Protein AF-A0A3D4EDP2-F1 (afdb_monomer_lite)

Sequence (257 aa):
MSNEELAVLIQNGDREREIELWEQVRRFAMKLANKWLAAFRSRSDVEFDDLMSVAYIAMCEAVATYKPDSGSFIGWYSFYLKDGYTTLYGLRTRRTANDPLNNAISLSTPLDDNGEITLGDAVADPNSTERFERVEDALYRQELHNALCEALKIIPAEYLSVIERRYFNGQTIKSIAADLLTTVNEVKRCESGGLWAIRRSPAINTLRSFSDFDFYKGTGLSSFKRTGTSIQENYLLYEENAEMCDQKKMNFSDNIT

Foldseek 3Di:
DALLVLLVVVLVPVVVCLVVSCVVCVVVQLVVLVVLCVVLVVDPPDDSVNSSVLLSVLLVVLSNPDDSVPDGSNVSSVVSSVVSSCVVLQNPDPVSVPPVNSVDDDQQPAPDPVSPDGVVNVDDDPCPQVVVLVVLVVVLVVLLVVLVVVLLVQDPPQLSVLCCCVPVVVDDLVRVCVVVVHDSVVSVVSPVRSVVSSVPDPSVVVNVVCVLDPLSPLQTPVSCVVPVDHSVRVVVVSVVVVVVVVVVVVVVVVVVD

Structure (mmCIF, N/CA/C/O backbone):
data_AF-A0A3D4EDP2-F1
#
_entry.id   AF-A0A3D4EDP2-F1
#
loop_
_atom_site.group_PDB
_atom_site.id
_atom_site.type_symbol
_atom_site.label_atom_id
_atom_site.label_alt_id
_atom_site.label_comp_id
_atom_site.label_asym_id
_atom_site.label_entity_id
_atom_site.label_seq_id
_atom_site.pdbx_PDB_ins_code
_atom_site.Cartn_x
_atom_site.Cartn_y
_atom_site.Cartn_z
_atom_site.occupancy
_atom_site.B_iso_or_equiv
_atom_site.auth_seq_id
_atom_site.auth_comp_id
_atom_site.auth_asym_id
_atom_site.auth_atom_id
_atom_site.pdbx_PDB_model_num
ATOM 1 N N . MET A 1 1 ? -32.471 -3.670 41.485 1.00 83.12 1 MET A N 1
ATOM 2 C CA . MET A 1 1 ? -32.912 -4.544 40.384 1.00 83.12 1 MET A CA 1
ATOM 3 C C . MET A 1 1 ? -31.675 -5.169 39.775 1.00 83.12 1 MET A C 1
ATOM 5 O O . MET A 1 1 ? -30.653 -4.487 39.752 1.00 83.12 1 MET A O 1
ATOM 9 N N . SER A 1 2 ? -31.721 -6.439 39.382 1.00 94.06 2 SER A N 1
ATOM 10 C CA . SER A 1 2 ? -30.574 -7.080 38.724 1.00 94.06 2 SER A CA 1
ATOM 11 C C . SER A 1 2 ? -30.432 -6.618 37.267 1.00 94.06 2 SER A C 1
ATOM 13 O O . SER A 1 2 ? -31.388 -6.113 36.673 1.00 94.06 2 SER A O 1
ATOM 15 N N . ASN A 1 3 ? -29.245 -6.800 36.679 1.00 94.50 3 ASN A N 1
ATOM 16 C CA . ASN A 1 3 ? -29.017 -6.502 35.261 1.00 94.50 3 ASN A CA 1
ATOM 17 C C . ASN A 1 3 ? -29.932 -7.348 34.365 1.00 94.50 3 ASN A C 1
ATOM 19 O O . ASN A 1 3 ? -30.429 -6.879 33.346 1.00 94.50 3 ASN A O 1
ATOM 23 N N . GLU A 1 4 ? -30.150 -8.601 34.758 1.00 96.06 4 GLU A N 1
ATOM 24 C CA . GLU A 1 4 ? -30.970 -9.576 34.051 1.00 96.06 4 GLU A CA 1
ATOM 25 C C . GLU A 1 4 ? -32.452 -9.176 34.055 1.00 96.06 4 GLU A C 1
ATOM 27 O O . GLU A 1 4 ? -33.097 -9.190 33.008 1.00 96.06 4 GLU A O 1
ATOM 32 N N . GLU A 1 5 ? -32.979 -8.753 35.208 1.00 94.44 5 GLU A N 1
ATOM 33 C CA . GLU A 1 5 ? -34.340 -8.212 35.329 1.00 94.44 5 GLU A CA 1
ATOM 34 C C . GLU A 1 5 ? -34.523 -6.955 34.472 1.00 94.44 5 GLU A C 1
ATOM 36 O O . GLU A 1 5 ? -35.509 -6.843 33.741 1.00 94.44 5 GLU A O 1
ATOM 41 N N . LEU A 1 6 ? -33.557 -6.030 34.523 1.00 95.62 6 LEU A N 1
ATOM 42 C CA . LEU A 1 6 ? -33.583 -4.807 33.721 1.00 95.62 6 LEU A CA 1
ATOM 43 C C . LEU A 1 6 ? -33.591 -5.115 32.224 1.00 95.62 6 LEU A C 1
ATOM 45 O O . LEU A 1 6 ? -34.400 -4.546 31.496 1.00 95.62 6 LEU A O 1
ATOM 49 N N . ALA A 1 7 ? -32.750 -6.044 31.762 1.00 95.12 7 ALA A N 1
ATOM 50 C CA . ALA A 1 7 ? -32.702 -6.431 30.355 1.00 95.12 7 ALA A CA 1
ATOM 51 C C . ALA A 1 7 ? -34.057 -6.967 29.856 1.00 95.12 7 ALA A C 1
ATOM 53 O O . ALA A 1 7 ? -34.509 -6.579 28.780 1.00 95.12 7 ALA A O 1
ATOM 54 N N . VAL A 1 8 ? -34.743 -7.797 30.651 1.00 95.44 8 VAL A N 1
ATOM 55 C CA . VAL A 1 8 ? -36.076 -8.326 30.304 1.00 95.44 8 VAL A CA 1
ATOM 56 C C . VAL A 1 8 ? -37.139 -7.223 30.287 1.00 95.44 8 VAL A C 1
ATOM 58 O O . VAL A 1 8 ? -37.980 -7.191 29.390 1.00 95.44 8 VAL A O 1
ATOM 61 N N . LEU A 1 9 ? -37.117 -6.294 31.246 1.00 95.06 9 LEU A N 1
ATOM 62 C CA . LEU A 1 9 ? -38.057 -5.165 31.267 1.00 95.06 9 LEU A CA 1
ATOM 63 C C . LEU A 1 9 ? -37.864 -4.235 30.063 1.00 95.06 9 LEU A C 1
ATOM 65 O O . LEU A 1 9 ? -38.843 -3.855 29.420 1.00 95.06 9 LEU A O 1
ATOM 69 N N . ILE A 1 10 ? -36.613 -3.929 29.713 1.00 95.56 10 ILE A N 1
ATOM 70 C CA . ILE A 1 10 ? -36.284 -3.096 28.551 1.00 95.56 10 ILE A CA 1
ATOM 71 C C . ILE A 1 10 ? -36.723 -3.790 27.251 1.00 95.56 10 ILE A C 1
ATOM 73 O O . ILE A 1 10 ? -37.334 -3.145 26.397 1.00 95.56 10 ILE A O 1
ATOM 77 N N . GLN A 1 11 ? -36.497 -5.105 27.113 1.00 93.62 11 GLN A N 1
ATOM 78 C CA . GLN A 1 11 ? -37.011 -5.891 25.978 1.00 93.62 11 GLN A CA 1
ATOM 79 C C . GLN A 1 11 ? -38.541 -5.808 25.851 1.00 93.62 11 GLN A C 1
ATOM 81 O O . GLN A 1 11 ? -39.061 -5.722 24.740 1.00 93.62 11 GLN A O 1
ATOM 86 N N . ASN A 1 12 ? -39.257 -5.791 26.979 1.00 93.50 12 ASN A N 1
ATOM 87 C CA . ASN A 1 12 ? -40.718 -5.696 27.028 1.00 93.50 12 ASN A CA 1
ATOM 88 C C . ASN A 1 12 ? -41.263 -4.269 26.816 1.00 93.50 12 ASN A C 1
ATOM 90 O O . ASN A 1 12 ? -42.472 -4.061 26.901 1.00 93.50 12 ASN A O 1
ATOM 94 N N . GLY A 1 13 ? -40.400 -3.295 26.5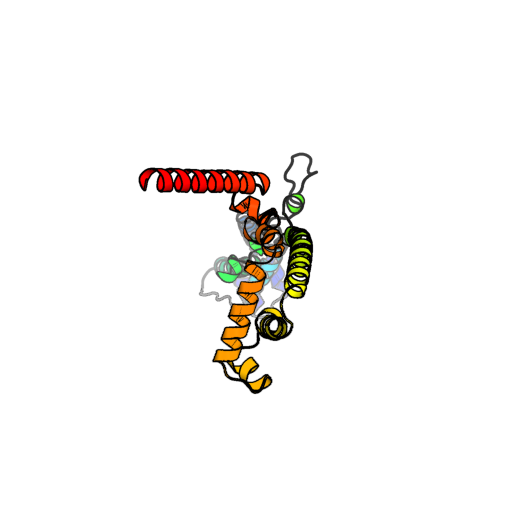06 1.00 90.88 13 GLY A N 1
ATOM 95 C CA . GLY A 1 13 ? -40.791 -1.940 26.109 1.00 90.88 13 GLY A CA 1
ATOM 96 C C . GLY A 1 13 ? -40.518 -0.851 27.145 1.00 90.88 13 GLY A C 1
ATOM 97 O O . GLY A 1 13 ? -40.740 0.320 26.840 1.00 90.88 13 GLY A O 1
ATOM 98 N N . ASP A 1 14 ? -39.989 -1.191 28.323 1.00 93.06 14 ASP A N 1
ATOM 99 C CA . ASP A 1 14 ? -39.702 -0.238 29.405 1.00 93.06 14 ASP A CA 1
ATOM 100 C C . ASP A 1 14 ? -38.348 0.476 29.184 1.00 93.06 14 ASP A C 1
ATOM 102 O O . ASP A 1 14 ? -37.391 0.335 29.949 1.00 93.06 14 ASP A O 1
ATOM 106 N N . ARG A 1 15 ? -38.232 1.199 28.059 1.00 90.19 15 ARG A N 1
ATOM 107 C CA . ARG A 1 15 ? -36.962 1.771 27.561 1.00 90.19 15 ARG A CA 1
ATOM 108 C C . ARG A 1 15 ? -36.339 2.827 28.473 1.00 90.19 15 ARG A C 1
ATOM 110 O O . ARG A 1 15 ? -35.135 3.037 28.412 1.00 90.19 15 ARG A O 1
ATOM 117 N N . GLU A 1 16 ? -37.112 3.471 29.343 1.00 90.62 16 GLU A N 1
ATOM 118 C CA . GLU A 1 16 ? -36.583 4.468 30.291 1.00 90.62 16 GLU A CA 1
ATOM 119 C C . GLU A 1 16 ? -35.551 3.861 31.259 1.00 90.62 16 GLU A C 1
ATOM 121 O O . GLU A 1 16 ? -34.662 4.554 31.755 1.00 90.62 16 GLU A O 1
ATOM 126 N N . ARG A 1 17 ? -35.615 2.540 31.469 1.00 93.56 17 ARG A N 1
ATOM 127 C CA . ARG A 1 17 ? -34.677 1.783 32.308 1.00 93.56 17 ARG A CA 1
ATOM 128 C C . ARG A 1 17 ? -33.332 1.494 31.642 1.00 93.56 17 ARG A C 1
ATOM 130 O O . ARG A 1 17 ? -32.427 0.986 32.299 1.00 93.56 17 ARG A O 1
ATOM 137 N N . GLU A 1 18 ? -33.162 1.828 30.365 1.00 94.69 18 GLU A N 1
ATOM 138 C CA . GLU A 1 18 ? -31.907 1.626 29.633 1.00 94.69 18 GLU A CA 1
ATOM 139 C C . GLU A 1 18 ? -30.740 2.391 30.274 1.00 94.69 18 GLU A C 1
ATOM 141 O O . GLU A 1 18 ? -29.643 1.851 30.415 1.00 94.69 18 GLU A O 1
ATOM 146 N N . ILE A 1 19 ? -31.000 3.606 30.768 1.00 95.62 19 ILE A N 1
ATOM 147 C CA . ILE A 1 19 ? -30.008 4.414 31.492 1.00 95.62 19 ILE A CA 1
ATOM 148 C C . ILE A 1 19 ? -29.658 3.770 32.842 1.00 95.62 19 ILE A C 1
ATOM 150 O O . ILE A 1 19 ? -28.495 3.779 33.245 1.00 95.62 19 ILE A O 1
ATOM 154 N N . GLU A 1 20 ? -30.638 3.175 33.532 1.00 96.94 20 GLU A N 1
ATOM 155 C CA . GLU A 1 20 ? -30.405 2.461 34.794 1.00 96.94 20 GLU A CA 1
ATOM 156 C C . GLU A 1 20 ? -29.486 1.254 34.570 1.00 96.94 20 GLU A C 1
ATOM 158 O O . GLU A 1 20 ? -28.504 1.081 35.296 1.00 96.94 20 GLU A O 1
ATOM 163 N N . LEU A 1 21 ? -29.757 0.454 33.533 1.00 97.50 21 LEU A N 1
ATOM 164 C CA . LEU A 1 21 ? -28.898 -0.668 33.161 1.00 97.50 21 LEU A CA 1
ATOM 165 C C . LEU A 1 21 ? -27.501 -0.191 32.761 1.00 97.50 21 LEU A C 1
ATOM 167 O O . LEU A 1 21 ? -26.509 -0.772 33.209 1.00 97.50 21 LEU A O 1
ATOM 171 N N . TRP A 1 22 ? -27.413 0.881 31.968 1.00 98.00 22 TRP A N 1
ATOM 172 C CA . TRP A 1 22 ? -26.136 1.457 31.565 1.00 98.00 22 TRP A CA 1
ATOM 173 C C . TRP A 1 22 ? -25.286 1.824 32.773 1.00 98.00 22 TRP A C 1
ATOM 175 O O . TRP A 1 22 ? -24.151 1.367 32.864 1.00 98.00 22 TRP A O 1
ATOM 185 N N . GLU A 1 23 ? -25.823 2.566 33.741 1.00 97.12 23 GLU A N 1
ATOM 186 C CA . GLU A 1 23 ? -25.073 2.949 34.940 1.00 97.12 23 GLU A CA 1
ATOM 187 C C . GLU A 1 23 ? -24.586 1.731 35.751 1.00 97.12 23 GLU A C 1
ATOM 189 O O . GLU A 1 23 ? -23.479 1.763 36.301 1.00 97.12 23 GLU A O 1
ATOM 194 N N . GLN A 1 24 ? -25.328 0.614 35.755 1.00 97.44 24 GLN A N 1
ATOM 195 C CA . GLN A 1 24 ? -24.883 -0.629 36.400 1.00 97.44 24 GLN A CA 1
ATOM 196 C C . GLN A 1 24 ? -23.723 -1.313 35.657 1.00 97.44 24 GLN A C 1
ATOM 198 O O . GLN A 1 24 ? -22.776 -1.792 36.292 1.00 97.44 24 GLN A O 1
ATOM 203 N N . VAL A 1 25 ? -23.748 -1.349 34.320 1.00 97.38 25 VAL A N 1
ATOM 204 C CA . VAL A 1 25 ? -22.725 -2.049 33.514 1.00 97.38 25 VAL A CA 1
ATOM 205 C C . VAL A 1 25 ? -21.567 -1.152 33.061 1.00 97.38 25 VAL A C 1
ATOM 207 O O . VAL A 1 25 ? -20.519 -1.653 32.642 1.00 97.38 25 VAL A O 1
ATOM 210 N N . ARG A 1 26 ? -21.695 0.172 33.190 1.00 97.50 26 ARG A N 1
ATOM 211 C CA . ARG A 1 26 ? -20.737 1.175 32.697 1.00 97.50 26 ARG A CA 1
ATOM 212 C C . ARG A 1 26 ? -19.326 0.952 33.220 1.00 97.50 26 ARG A C 1
ATOM 214 O O . ARG A 1 26 ? -18.371 0.996 32.452 1.00 97.50 26 ARG A O 1
ATOM 221 N N . ARG A 1 27 ? -19.163 0.647 34.512 1.00 97.50 27 ARG 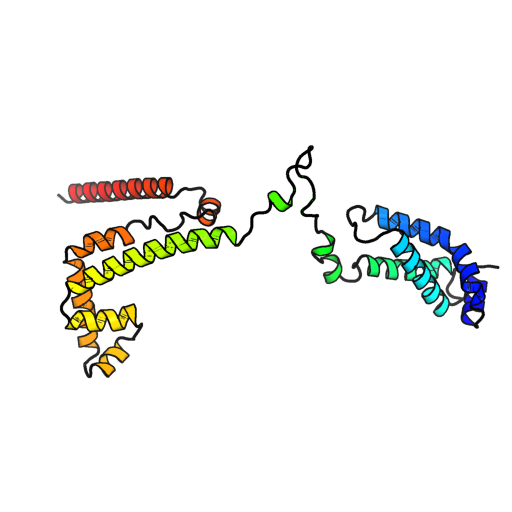A N 1
ATOM 222 C CA . ARG A 1 27 ? -17.833 0.383 35.102 1.00 97.50 27 ARG A CA 1
ATOM 223 C C . ARG A 1 27 ? -17.153 -0.846 34.498 1.00 97.50 27 ARG A C 1
ATOM 225 O O . ARG A 1 27 ? -15.931 -0.863 34.347 1.00 97.50 27 ARG A O 1
ATOM 232 N N . PHE A 1 28 ? -17.929 -1.869 34.144 1.00 97.75 28 PHE A N 1
ATOM 233 C CA . PHE A 1 28 ? -17.410 -3.051 33.463 1.00 97.75 28 PHE A CA 1
ATOM 234 C C . PHE A 1 28 ? -16.952 -2.710 32.039 1.00 97.75 28 PHE A C 1
ATOM 236 O O . PHE A 1 28 ? -15.835 -3.073 31.663 1.00 97.75 28 PHE A O 1
ATOM 243 N N . ALA A 1 29 ? -17.753 -1.938 31.299 1.00 97.62 29 ALA A N 1
ATOM 244 C CA . ALA A 1 29 ? -17.377 -1.424 29.983 1.00 97.62 29 ALA A CA 1
ATOM 245 C C . ALA A 1 29 ? -16.094 -0.579 30.043 1.00 97.62 29 ALA A C 1
ATOM 247 O O . ALA A 1 29 ? -15.142 -0.874 29.329 1.00 97.62 29 ALA A O 1
ATOM 248 N N . MET A 1 30 ? -16.002 0.375 30.979 1.00 98.00 30 MET A N 1
ATOM 249 C CA . MET A 1 30 ? -14.804 1.203 31.186 1.00 98.00 30 MET A CA 1
ATOM 250 C C . MET A 1 30 ? -13.550 0.366 31.452 1.00 98.00 30 MET A C 1
ATOM 252 O O . MET A 1 30 ? -12.473 0.659 30.932 1.00 98.00 30 MET A O 1
ATOM 256 N N . LYS A 1 31 ? -13.663 -0.692 32.264 1.00 97.88 31 LYS A N 1
ATOM 257 C CA . LYS A 1 31 ? -12.540 -1.597 32.543 1.00 97.88 31 LYS A CA 1
ATOM 258 C C . LYS A 1 31 ? -12.058 -2.301 31.273 1.00 97.88 31 LYS A C 1
ATOM 260 O O . LYS A 1 31 ? -10.851 -2.449 31.083 1.00 97.88 31 LYS A O 1
ATOM 265 N N . LEU A 1 32 ? -12.978 -2.740 30.415 1.00 97.06 32 LEU A N 1
ATOM 266 C CA . LEU A 1 32 ? -12.629 -3.364 29.142 1.00 97.06 32 LEU A CA 1
ATOM 267 C C . LEU A 1 32 ? -12.074 -2.342 28.147 1.00 97.06 32 LEU A C 1
ATOM 269 O O . LEU A 1 32 ? -11.014 -2.605 27.590 1.00 97.06 32 LEU A O 1
ATOM 273 N N . ALA A 1 33 ? -12.692 -1.171 27.999 1.00 96.94 33 ALA A N 1
ATOM 274 C CA . ALA A 1 33 ? -12.195 -0.085 27.153 1.00 96.94 33 ALA A CA 1
ATOM 275 C C . ALA A 1 33 ? -10.735 0.270 27.483 1.00 96.94 33 ALA A C 1
ATOM 277 O O . ALA A 1 33 ? -9.874 0.250 26.606 1.00 96.94 33 ALA A O 1
ATOM 278 N N . ASN A 1 34 ? -10.411 0.457 28.767 1.00 96.56 34 ASN A N 1
ATOM 279 C CA . ASN A 1 34 ? -9.036 0.711 29.210 1.00 96.56 34 ASN A CA 1
ATOM 280 C C . ASN A 1 34 ? -8.070 -0.427 28.854 1.00 96.56 34 ASN A C 1
ATOM 282 O O . ASN A 1 34 ? -6.928 -0.179 28.466 1.00 96.56 34 ASN A O 1
ATOM 286 N N . LYS A 1 35 ? -8.510 -1.688 28.966 1.00 96.31 35 LYS A N 1
ATOM 287 C CA . LYS A 1 35 ? -7.694 -2.843 28.570 1.00 96.31 35 LYS A CA 1
ATOM 288 C C . LYS A 1 35 ? -7.409 -2.839 27.065 1.00 96.31 35 LYS A C 1
ATOM 290 O O . LYS A 1 35 ? -6.302 -3.194 26.672 1.00 96.31 35 LYS A O 1
ATOM 295 N N . TRP A 1 36 ? -8.382 -2.446 26.246 1.00 95.88 36 TRP A N 1
ATOM 296 C CA . TRP A 1 36 ? -8.221 -2.341 24.797 1.00 95.88 36 TRP A CA 1
ATOM 297 C C . TRP A 1 36 ? -7.292 -1.186 24.407 1.00 95.88 36 TRP A C 1
ATOM 299 O O . TRP A 1 36 ? -6.317 -1.436 23.704 1.00 95.88 36 TRP A O 1
ATOM 309 N N . LEU A 1 37 ? -7.476 0.017 24.961 1.00 94.31 37 LEU A N 1
ATOM 310 C CA . LEU A 1 37 ? -6.536 1.132 24.757 1.00 94.31 37 LEU A CA 1
ATOM 311 C C . LEU A 1 37 ? -5.103 0.752 25.143 1.00 94.31 37 LEU A C 1
ATOM 313 O O . LEU A 1 37 ? -4.152 1.026 24.416 1.00 94.31 37 LEU A O 1
ATOM 317 N N . ALA A 1 38 ? -4.936 0.058 26.271 1.00 93.31 38 ALA A N 1
ATOM 318 C CA . ALA A 1 38 ? -3.625 -0.398 26.713 1.00 93.31 38 ALA A CA 1
ATOM 319 C C . ALA A 1 38 ? -3.000 -1.455 25.786 1.00 93.31 38 ALA A C 1
ATOM 321 O O . ALA A 1 38 ? -1.773 -1.533 25.728 1.00 93.31 38 ALA A O 1
ATOM 322 N N . ALA A 1 39 ? -3.809 -2.261 25.092 1.00 92.19 39 ALA A N 1
ATOM 323 C CA . ALA A 1 39 ? -3.335 -3.248 24.122 1.00 92.19 39 ALA A CA 1
ATOM 324 C C . ALA A 1 39 ? -2.947 -2.611 22.777 1.00 92.19 39 ALA A C 1
ATOM 326 O O . ALA A 1 39 ? -2.073 -3.134 22.091 1.00 92.19 39 ALA A O 1
ATOM 327 N N . PHE A 1 40 ? -3.551 -1.471 22.431 1.00 89.06 40 PHE A N 1
ATOM 328 C CA . PHE A 1 40 ? -3.375 -0.773 21.156 1.00 89.06 40 PHE A CA 1
ATOM 329 C C . PHE A 1 40 ? -2.813 0.646 21.335 1.00 89.06 40 PHE A C 1
ATOM 331 O O . PHE A 1 40 ? -3.233 1.570 20.654 1.00 89.06 40 PHE A O 1
ATOM 338 N N . ARG A 1 41 ? -1.833 0.833 22.232 1.00 83.62 41 ARG A N 1
ATOM 339 C CA . ARG A 1 41 ? -1.277 2.166 22.570 1.00 83.62 41 ARG A CA 1
ATOM 340 C C . ARG A 1 41 ? -0.677 2.936 21.394 1.00 83.62 41 ARG A C 1
ATOM 342 O O . ARG A 1 41 ? -0.569 4.151 21.468 1.00 83.62 41 ARG A O 1
ATOM 349 N N . SER A 1 42 ? -0.228 2.234 20.357 1.00 78.25 42 SER A N 1
ATOM 350 C CA . SER A 1 42 ? 0.332 2.844 19.148 1.00 78.25 42 SER A CA 1
ATOM 351 C C . SER A 1 42 ? -0.737 3.339 18.171 1.00 78.25 42 SER A C 1
ATOM 353 O O . SER A 1 42 ? -0.396 3.986 17.189 1.00 78.25 42 SER A O 1
ATOM 355 N N . ARG A 1 43 ? -2.014 3.013 18.408 1.00 79.19 43 ARG A N 1
ATOM 356 C CA . ARG A 1 43 ? -3.152 3.455 17.598 1.00 79.19 43 ARG A CA 1
ATOM 357 C C . ARG A 1 43 ? -3.690 4.748 18.207 1.00 79.19 43 ARG A C 1
ATOM 359 O O . ARG A 1 43 ? -4.067 4.762 19.375 1.00 79.19 43 ARG A O 1
ATOM 366 N N . SER A 1 44 ? -3.699 5.824 17.426 1.00 74.81 44 SER A N 1
ATOM 367 C CA . SER A 1 44 ? -4.195 7.146 17.842 1.00 74.81 44 SER A CA 1
ATOM 368 C C . SER A 1 44 ? -5.544 7.512 17.218 1.00 74.81 44 SER A C 1
ATOM 370 O O . SER A 1 44 ? -5.980 8.647 17.343 1.00 74.81 44 SER A O 1
ATOM 372 N N . ASP A 1 45 ? -6.179 6.586 16.503 1.00 84.50 45 ASP A N 1
ATOM 373 C CA . ASP A 1 45 ? -7.436 6.787 15.775 1.00 84.50 45 ASP A CA 1
ATOM 374 C C . ASP A 1 45 ? -8.683 6.351 16.556 1.00 84.50 45 ASP A C 1
ATOM 376 O O . ASP A 1 45 ? -9.794 6.519 16.063 1.00 84.50 45 ASP A O 1
ATOM 380 N N . VAL A 1 46 ? -8.505 5.775 17.748 1.00 90.69 46 VAL A N 1
ATOM 381 C CA . VAL A 1 46 ? -9.595 5.346 18.630 1.00 90.69 46 VAL A CA 1
ATOM 382 C C . VAL A 1 46 ? -9.375 5.923 20.018 1.00 90.69 46 VAL A C 1
ATOM 384 O O . VAL A 1 46 ? -8.376 5.618 20.676 1.00 90.69 46 VAL A O 1
ATOM 387 N N . GLU A 1 47 ? -10.339 6.706 20.488 1.00 93.06 47 GLU A N 1
ATOM 388 C CA . GLU A 1 47 ? -10.322 7.309 21.812 1.00 93.06 47 GLU A CA 1
ATOM 389 C C . GLU A 1 47 ? -11.138 6.496 22.826 1.00 93.06 47 GLU A C 1
ATOM 391 O O . GLU A 1 47 ? -11.910 5.585 22.508 1.00 93.06 47 GLU A O 1
ATOM 396 N N . PHE A 1 48 ? -10.965 6.826 24.108 1.00 95.62 48 PHE A N 1
ATOM 397 C CA . PHE A 1 48 ? -11.747 6.206 25.175 1.00 95.62 48 PHE A CA 1
ATOM 398 C C . PHE A 1 48 ? -13.251 6.438 24.994 1.00 95.62 48 PHE A C 1
ATOM 400 O O . PHE A 1 48 ? -14.042 5.516 25.205 1.00 95.62 48 PHE A O 1
ATOM 407 N N . ASP A 1 49 ? -13.641 7.640 24.575 1.00 96.81 49 ASP A N 1
ATOM 408 C CA . ASP A 1 49 ? -15.046 8.007 24.401 1.00 96.81 49 ASP A CA 1
ATOM 409 C C . ASP A 1 49 ? -15.697 7.263 23.224 1.00 96.81 49 ASP A C 1
ATOM 411 O O . ASP A 1 49 ? -16.870 6.885 23.318 1.00 96.81 49 ASP A O 1
ATOM 415 N N . ASP A 1 50 ? -14.931 6.920 22.182 1.00 96.69 50 ASP A N 1
ATOM 416 C CA . ASP A 1 50 ? -15.398 6.053 21.091 1.00 96.69 50 ASP A CA 1
ATOM 417 C C . ASP A 1 50 ? -15.728 4.652 21.613 1.00 96.69 50 ASP A C 1
ATOM 419 O O . ASP A 1 50 ? -16.800 4.101 21.351 1.00 96.69 50 ASP A O 1
ATOM 423 N N . LEU A 1 51 ? -14.835 4.081 22.428 1.00 97.31 51 LEU A N 1
ATOM 424 C CA . LEU A 1 51 ? -15.049 2.774 23.053 1.00 97.31 51 LEU A CA 1
ATOM 425 C C . LEU A 1 51 ? -16.232 2.785 24.020 1.00 97.31 51 LEU A C 1
ATOM 427 O O . LEU A 1 51 ? -16.953 1.791 24.126 1.00 97.31 51 LEU A O 1
ATOM 431 N N . MET A 1 52 ? -16.454 3.883 24.737 1.00 98.06 52 MET A N 1
ATOM 432 C CA . MET A 1 52 ? -17.612 4.007 25.620 1.00 98.06 52 MET A CA 1
ATOM 433 C C . MET A 1 52 ? -18.918 4.160 24.835 1.00 98.06 52 MET A C 1
ATOM 435 O O . MET A 1 52 ? -19.924 3.563 25.220 1.00 98.06 52 MET A O 1
ATOM 439 N N . SER A 1 53 ? -18.895 4.873 23.710 1.00 97.38 53 SER A N 1
ATOM 440 C CA . SER A 1 53 ? -20.046 5.009 22.810 1.00 97.38 53 SER A CA 1
ATOM 441 C C . SER A 1 53 ? -20.417 3.667 22.172 1.00 97.38 53 SER A C 1
ATOM 443 O O . SER A 1 53 ? -21.575 3.249 22.216 1.00 97.38 53 SER A O 1
ATOM 445 N N . VAL A 1 54 ? -19.425 2.928 21.662 1.00 98.06 54 VAL A N 1
ATOM 446 C CA . VAL A 1 54 ? -19.623 1.568 21.133 1.00 98.06 54 VAL A CA 1
ATOM 447 C C . VAL A 1 54 ? -20.105 0.616 22.223 1.00 98.06 54 VAL A C 1
ATOM 449 O O . VAL A 1 54 ? -20.957 -0.229 21.963 1.00 98.06 54 VAL A O 1
ATOM 452 N N . ALA A 1 55 ? -19.609 0.759 23.453 1.00 98.19 55 ALA A N 1
ATOM 453 C CA . ALA A 1 55 ? -20.077 -0.047 24.572 1.00 98.19 55 ALA A CA 1
ATOM 454 C C . ALA A 1 55 ? -21.563 0.157 24.869 1.00 98.19 55 ALA A C 1
ATOM 456 O O . ALA A 1 55 ? -22.276 -0.819 25.096 1.00 98.19 55 ALA A O 1
ATOM 457 N N . TYR A 1 56 ? -22.040 1.400 24.823 1.00 98.06 56 TYR A N 1
ATOM 458 C CA . TYR A 1 56 ? -23.460 1.689 24.986 1.00 98.06 56 TYR A CA 1
ATOM 459 C C . TYR A 1 56 ? -24.297 0.990 23.904 1.00 98.06 56 TYR A C 1
ATOM 461 O O . TYR A 1 56 ? -25.222 0.251 24.228 1.00 98.06 56 TYR A O 1
ATOM 469 N N . ILE A 1 57 ? -23.915 1.121 22.629 1.00 97.81 57 ILE A N 1
ATOM 470 C CA . ILE A 1 57 ? -24.612 0.460 21.510 1.00 97.81 57 ILE A CA 1
ATOM 471 C C . ILE A 1 57 ? -24.608 -1.067 21.683 1.00 97.81 57 ILE A C 1
ATOM 473 O O . ILE A 1 57 ? -25.647 -1.716 21.558 1.00 97.81 57 ILE A O 1
ATOM 477 N N . ALA A 1 58 ? -23.462 -1.641 22.054 1.00 98.00 58 ALA A N 1
ATOM 478 C CA . ALA A 1 58 ? -23.328 -3.068 22.330 1.00 98.00 58 ALA A CA 1
ATOM 479 C C . ALA A 1 58 ? -24.220 -3.529 23.495 1.00 98.00 58 ALA A C 1
ATOM 481 O O . ALA A 1 58 ? -24.694 -4.665 23.491 1.00 98.00 58 ALA A O 1
ATOM 482 N N . MET A 1 59 ? -24.473 -2.673 24.492 1.00 97.94 59 MET A N 1
ATOM 483 C CA . MET A 1 59 ? -25.423 -2.967 25.564 1.00 97.94 59 MET A CA 1
ATOM 484 C C . MET A 1 59 ? -26.845 -3.038 25.002 1.00 97.94 59 MET A C 1
ATOM 486 O O . MET A 1 59 ? -27.546 -4.001 25.301 1.00 97.94 59 MET A O 1
ATOM 490 N N . CYS A 1 60 ? -27.263 -2.081 24.168 1.00 96.75 60 CYS A N 1
ATOM 491 C CA . CYS A 1 60 ? -28.587 -2.090 23.534 1.00 96.75 60 CYS A CA 1
ATOM 492 C C . CYS A 1 60 ? -28.811 -3.372 22.710 1.00 96.75 60 CYS A C 1
ATOM 494 O O . CYS A 1 60 ? -29.852 -4.021 22.823 1.00 96.75 60 CYS A O 1
ATOM 496 N N . GLU A 1 61 ? -27.816 -3.778 21.915 1.00 97.25 61 GLU A N 1
ATOM 497 C CA . GLU A 1 61 ? -27.862 -5.011 21.114 1.00 97.25 61 GLU A CA 1
ATOM 498 C C . GLU A 1 61 ? -27.874 -6.278 21.985 1.00 97.25 61 GLU A C 1
ATOM 500 O O . GLU A 1 61 ? -28.626 -7.227 21.726 1.00 97.25 61 GLU A O 1
ATOM 505 N N . ALA A 1 62 ? -27.082 -6.284 23.061 1.00 97.12 62 ALA A N 1
ATOM 506 C CA . ALA A 1 62 ? -27.081 -7.364 24.036 1.00 97.12 62 ALA A CA 1
ATOM 507 C C . ALA A 1 62 ? -28.452 -7.500 24.706 1.00 97.12 62 ALA A C 1
ATOM 509 O O . ALA A 1 62 ? -28.962 -8.615 24.803 1.00 97.12 62 ALA A O 1
ATOM 510 N N . VAL A 1 63 ? -29.074 -6.385 25.111 1.00 97.06 63 VAL A N 1
ATOM 511 C CA . VAL A 1 63 ? -30.436 -6.368 25.658 1.00 97.06 63 VAL A CA 1
ATOM 512 C C . VAL A 1 63 ? -31.417 -6.931 24.648 1.00 97.06 63 VAL A C 1
ATOM 514 O O . VAL A 1 63 ? -32.159 -7.829 25.009 1.00 97.06 63 VAL A O 1
ATOM 517 N N . ALA A 1 64 ? -31.399 -6.502 23.385 1.00 95.50 64 ALA A N 1
ATOM 518 C CA . ALA A 1 64 ? -32.362 -6.954 22.374 1.00 95.50 64 ALA A CA 1
ATOM 519 C C . ALA A 1 64 ? -32.367 -8.480 22.137 1.00 95.50 64 ALA A C 1
ATOM 521 O O . ALA A 1 64 ? -33.356 -9.031 21.659 1.00 95.50 64 ALA A O 1
ATOM 522 N N . THR A 1 65 ? -31.279 -9.171 22.481 1.00 96.00 65 THR A N 1
ATOM 523 C CA . THR A 1 65 ? -31.092 -10.610 22.223 1.00 96.00 65 THR A CA 1
ATOM 524 C C . THR A 1 65 ? -30.907 -11.451 23.483 1.00 96.00 65 THR A C 1
ATOM 526 O O . THR A 1 65 ? -30.733 -12.670 23.383 1.00 96.00 65 THR A O 1
ATOM 529 N N . TYR A 1 66 ? -30.910 -10.820 24.659 1.00 96.25 66 TYR A N 1
ATOM 530 C CA . TYR A 1 66 ? -30.674 -11.493 25.926 1.00 96.25 66 TYR A CA 1
ATOM 531 C C . TYR A 1 66 ? -31.745 -12.552 26.208 1.00 96.25 66 TYR A C 1
ATOM 533 O O . TYR A 1 66 ? -32.929 -12.367 25.922 1.00 96.25 66 TYR A O 1
ATOM 541 N N . LYS A 1 67 ? -31.311 -13.674 26.784 1.00 93.50 67 LYS A N 1
ATOM 542 C CA . LYS A 1 67 ? -32.168 -14.788 27.191 1.00 93.50 67 LYS A CA 1
ATOM 543 C C . LYS A 1 67 ? -31.889 -15.109 28.661 1.00 93.50 67 LYS A C 1
ATOM 545 O O . LYS A 1 67 ? -30.757 -15.498 28.957 1.00 93.50 67 LYS A O 1
ATOM 550 N N . PRO A 1 68 ? -32.887 -15.018 29.559 1.00 89.00 68 PRO A N 1
ATOM 551 C CA . PRO A 1 68 ? -32.697 -15.264 30.994 1.00 89.00 68 PRO A CA 1
ATOM 552 C C . PRO A 1 68 ? -32.094 -16.638 31.312 1.00 89.00 68 PRO A C 1
ATOM 554 O O . PRO A 1 68 ? -31.239 -16.762 32.183 1.00 89.00 68 PRO A O 1
ATOM 557 N N . ASP A 1 69 ? -32.462 -17.661 30.538 1.00 90.31 69 ASP A N 1
ATOM 558 C CA . ASP A 1 69 ? -31.983 -19.036 30.739 1.00 90.31 69 ASP A CA 1
ATOM 559 C C . ASP A 1 69 ? -30.527 -19.253 30.278 1.00 90.31 69 ASP A C 1
ATOM 561 O O . ASP A 1 69 ? -29.958 -20.325 30.477 1.00 90.31 69 ASP A O 1
ATOM 565 N N . SER A 1 70 ? -29.910 -18.262 29.622 1.00 82.19 70 SER A N 1
ATOM 566 C CA . SER A 1 70 ? -28.579 -18.374 28.997 1.00 82.19 70 SER A CA 1
ATOM 567 C C . SER A 1 70 ? -27.426 -17.874 29.880 1.00 82.19 70 SER A C 1
ATOM 569 O O . SER A 1 70 ? -26.285 -17.817 29.419 1.00 82.19 70 SER A O 1
ATOM 571 N N . GLY A 1 71 ? -27.692 -17.544 31.148 1.00 90.38 71 GLY A N 1
ATOM 572 C CA . GLY A 1 71 ? -26.688 -17.100 32.121 1.00 90.38 71 GLY A CA 1
ATOM 573 C C . GLY A 1 71 ? -26.701 -15.591 32.372 1.00 90.38 71 GLY A C 1
ATOM 574 O O . GLY A 1 71 ? -27.688 -14.914 32.097 1.00 90.38 71 GLY A O 1
ATOM 575 N N . SER A 1 72 ? -25.611 -15.053 32.932 1.00 95.81 72 SER A N 1
ATOM 576 C CA . SER A 1 72 ? -25.564 -13.647 33.359 1.00 95.81 72 SER A CA 1
ATOM 577 C C . SER A 1 72 ? -25.565 -12.664 32.187 1.00 95.81 72 SER A C 1
ATOM 579 O O . SER A 1 72 ? -24.926 -12.891 31.152 1.00 95.81 72 SER A O 1
ATOM 581 N N . PHE A 1 73 ? -26.217 -11.516 32.380 1.00 96.31 73 PHE A N 1
ATOM 582 C CA . PHE A 1 73 ? -26.268 -10.454 31.377 1.00 96.31 73 PHE A CA 1
ATOM 583 C C . PHE A 1 73 ? -24.872 -9.895 31.076 1.00 96.31 73 PHE A C 1
ATOM 585 O O . PHE A 1 73 ? -24.537 -9.665 29.920 1.00 96.31 73 PHE A O 1
ATOM 592 N N . ILE A 1 74 ? -24.011 -9.750 32.093 1.00 96.38 74 ILE A N 1
ATOM 593 C CA . ILE A 1 74 ? -22.618 -9.301 31.903 1.00 96.38 74 ILE A CA 1
ATOM 594 C C . ILE A 1 74 ? -21.854 -10.253 30.975 1.00 96.38 74 ILE A C 1
ATOM 596 O O . ILE A 1 74 ? -21.101 -9.799 30.111 1.00 96.38 74 ILE A O 1
ATOM 600 N N . GLY A 1 75 ? -22.046 -11.567 31.139 1.00 95.44 75 GLY A N 1
ATOM 601 C CA . GLY A 1 75 ? -21.452 -12.565 30.254 1.00 95.44 75 GLY A CA 1
ATOM 602 C C . GLY A 1 75 ? -21.921 -12.369 28.815 1.00 95.44 75 GLY A C 1
ATOM 603 O O . GLY A 1 75 ? -21.090 -12.276 27.914 1.00 95.44 75 GLY A O 1
ATOM 604 N N . TRP A 1 76 ? -23.230 -12.205 28.618 1.00 96.12 76 TRP A N 1
ATOM 605 C CA . TRP A 1 76 ? -23.834 -11.943 27.309 1.00 96.12 76 TRP A CA 1
ATOM 606 C C . TRP A 1 76 ? -23.290 -10.663 26.659 1.00 96.12 76 TRP A C 1
ATOM 608 O O . TRP A 1 76 ? -22.756 -10.685 25.552 1.00 96.12 76 TRP A O 1
ATOM 618 N N . TYR A 1 77 ? -23.330 -9.559 27.399 1.00 97.69 77 TYR A N 1
ATOM 619 C CA . TYR A 1 77 ? -22.843 -8.249 26.987 1.00 97.69 77 TYR A CA 1
ATOM 620 C C . TYR A 1 77 ? -21.354 -8.257 26.620 1.00 97.69 77 TYR A C 1
ATOM 622 O O . TYR A 1 77 ? -20.944 -7.588 25.674 1.00 97.69 77 TYR A O 1
ATOM 630 N N . SER A 1 78 ? -20.533 -9.065 27.298 1.00 96.88 78 SER A N 1
ATOM 631 C CA . SER A 1 78 ? -19.104 -9.168 26.983 1.00 96.88 78 SER A CA 1
ATOM 632 C C . SER A 1 78 ? -18.824 -9.651 25.551 1.00 96.88 78 SER A C 1
ATOM 634 O O . SER A 1 78 ? -17.820 -9.241 24.962 1.00 96.88 78 SER A O 1
ATOM 636 N N . PHE A 1 79 ? -19.713 -10.466 24.966 1.00 95.81 79 PHE A N 1
ATOM 637 C CA . PHE A 1 79 ? -19.595 -10.903 23.573 1.00 95.81 79 PHE A CA 1
ATOM 638 C C . PHE A 1 79 ? -19.852 -9.749 22.602 1.00 95.81 79 PHE A C 1
ATOM 640 O O . PHE A 1 79 ? -19.052 -9.546 21.689 1.00 95.81 79 PHE A O 1
ATOM 647 N N . TYR A 1 80 ? -20.898 -8.956 22.848 1.00 97.19 80 TYR A N 1
ATOM 648 C CA . TYR A 1 80 ? -21.222 -7.768 22.051 1.00 97.19 80 TYR A CA 1
ATOM 649 C C . TYR A 1 80 ? -20.141 -6.694 22.172 1.00 97.19 80 TYR A C 1
ATOM 651 O O . TYR A 1 80 ? -19.708 -6.144 21.165 1.00 97.19 80 TYR A O 1
ATOM 659 N N . LEU A 1 81 ? -19.608 -6.467 23.377 1.00 97.12 81 LEU A N 1
ATOM 660 C CA . LEU A 1 81 ? -18.467 -5.569 23.575 1.00 97.12 81 LEU A CA 1
ATOM 661 C C . LEU A 1 81 ? -17.255 -5.992 22.759 1.00 97.12 81 LEU A C 1
ATOM 663 O O . LEU A 1 81 ? -16.615 -5.167 22.111 1.00 97.12 81 LEU A O 1
ATOM 667 N N . LYS A 1 82 ? -16.924 -7.285 22.791 1.00 96.31 82 LYS A N 1
ATOM 668 C CA . LYS A 1 82 ? -15.791 -7.802 22.032 1.00 96.31 82 LYS A CA 1
ATOM 669 C C . LYS A 1 82 ? -16.008 -7.616 20.532 1.00 96.31 82 LYS A C 1
ATOM 671 O O . LYS A 1 82 ? -15.069 -7.201 19.857 1.00 96.31 82 LYS A O 1
ATOM 676 N N . ASP A 1 83 ? -17.197 -7.915 20.016 1.00 96.31 83 ASP A N 1
ATOM 677 C CA . ASP A 1 83 ? -17.520 -7.752 18.593 1.00 96.31 83 ASP A CA 1
ATOM 678 C C . ASP A 1 83 ? -17.482 -6.273 18.167 1.00 96.31 83 ASP A C 1
ATOM 680 O O . ASP A 1 83 ? -16.817 -5.929 17.185 1.00 96.31 83 ASP A O 1
ATOM 684 N N . GLY A 1 84 ? -18.079 -5.385 18.966 1.00 96.69 84 GLY A N 1
ATOM 685 C CA . GLY A 1 84 ? -18.063 -3.939 18.755 1.00 96.69 84 GLY A CA 1
ATOM 686 C C . GLY A 1 84 ? -16.646 -3.364 18.745 1.00 96.69 84 GLY A C 1
ATOM 687 O O . GLY A 1 84 ? -16.260 -2.692 17.792 1.00 96.69 84 GLY A O 1
ATOM 688 N N . TYR A 1 85 ? -15.817 -3.692 19.739 1.00 96.31 85 TYR A N 1
ATOM 689 C CA . TYR A 1 85 ? -14.430 -3.211 19.800 1.00 96.31 85 TYR A CA 1
ATOM 690 C C . TYR A 1 85 ? -13.557 -3.794 18.690 1.00 96.31 85 TYR A C 1
ATOM 692 O O . TYR A 1 85 ? -12.763 -3.079 18.086 1.00 96.31 85 TYR A O 1
ATOM 700 N N . THR A 1 86 ? -13.741 -5.072 18.355 1.00 94.56 86 THR A N 1
ATOM 701 C CA . THR A 1 86 ? -13.061 -5.693 17.207 1.00 94.56 86 THR A CA 1
ATOM 702 C C . THR A 1 86 ? -13.425 -4.976 15.906 1.00 94.56 86 THR A C 1
ATOM 704 O O . THR A 1 86 ? -12.577 -4.820 15.031 1.00 94.56 86 THR A O 1
ATOM 707 N N . THR A 1 87 ? -14.671 -4.522 15.774 1.00 93.81 87 THR A N 1
ATOM 708 C CA . THR A 1 87 ? -15.132 -3.739 14.621 1.00 93.81 87 THR A CA 1
ATOM 709 C C . THR A 1 87 ? -14.513 -2.350 14.605 1.00 93.81 87 THR A C 1
ATOM 711 O O . THR A 1 87 ? -13.961 -1.967 13.578 1.00 93.81 87 THR A O 1
ATOM 714 N N . LEU A 1 88 ? -14.529 -1.648 15.741 1.00 93.25 88 LEU A N 1
ATOM 715 C CA . LEU A 1 88 ? -13.961 -0.308 15.880 1.00 93.25 88 LEU A CA 1
ATOM 716 C C . LEU A 1 88 ? -12.466 -0.277 15.537 1.00 93.25 88 LEU A C 1
ATOM 718 O O . LEU A 1 88 ? -12.024 0.574 14.777 1.00 93.25 88 LEU A O 1
ATOM 722 N N . TYR A 1 89 ? -11.698 -1.257 16.015 1.00 91.19 89 TYR A N 1
ATOM 723 C CA . TYR A 1 89 ? -10.270 -1.367 15.702 1.00 91.19 89 TYR A CA 1
ATOM 724 C C . TYR A 1 89 ? -9.972 -1.954 14.311 1.00 91.19 89 TYR A C 1
ATOM 726 O O . TYR A 1 89 ? -8.804 -2.144 13.978 1.00 91.19 89 TYR A O 1
ATOM 734 N N . GLY A 1 90 ? -10.987 -2.283 13.503 1.00 90.62 90 GLY A N 1
ATOM 735 C CA . GLY A 1 90 ? -10.783 -2.858 12.172 1.00 90.62 90 GLY A CA 1
ATOM 736 C C . GLY A 1 90 ? -10.207 -4.279 12.193 1.00 90.62 90 GLY A C 1
ATOM 737 O O . GLY A 1 90 ? -9.546 -4.703 11.253 1.00 90.62 90 GLY A O 1
ATOM 738 N N . LEU A 1 91 ? -10.454 -5.056 13.247 1.00 90.88 91 LEU A N 1
ATOM 73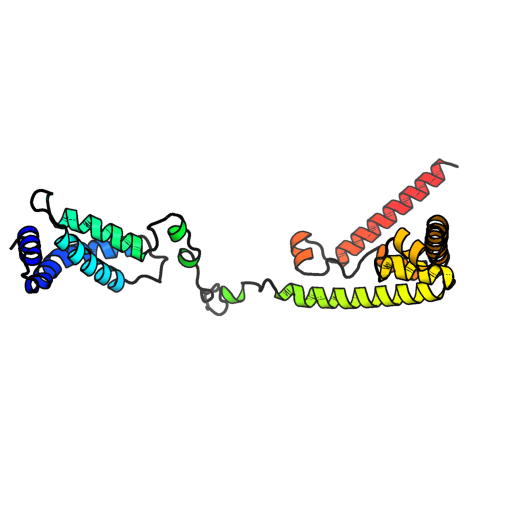9 C CA . LEU A 1 91 ? -9.849 -6.375 13.470 1.00 90.88 91 LEU A CA 1
ATOM 740 C C . LEU A 1 91 ? -10.771 -7.552 13.117 1.00 90.88 91 LEU A C 1
ATOM 742 O O . LEU A 1 91 ? -10.417 -8.705 13.363 1.00 90.88 91 LEU A O 1
ATOM 746 N N . ARG A 1 92 ? -11.953 -7.302 12.528 1.00 88.31 92 ARG A N 1
ATOM 747 C CA . ARG A 1 92 ? -12.924 -8.371 12.204 1.00 88.31 92 ARG A CA 1
ATOM 748 C C . ARG A 1 92 ? -12.382 -9.400 11.219 1.00 88.31 92 ARG A C 1
ATOM 750 O O . ARG A 1 92 ? -12.755 -10.568 11.279 1.00 88.31 92 ARG A O 1
ATOM 757 N N . THR A 1 93 ? -11.557 -8.968 10.268 1.00 89.75 93 THR A N 1
ATOM 758 C CA . THR A 1 93 ? -11.025 -9.837 9.216 1.00 89.75 93 THR A CA 1
ATOM 759 C C . THR A 1 93 ? -9.527 -9.644 9.075 1.00 89.75 93 THR A C 1
ATOM 761 O O . THR A 1 93 ? -9.005 -8.568 9.351 1.00 89.75 93 THR A O 1
ATOM 764 N N . ARG A 1 94 ? -8.830 -10.665 8.563 1.00 87.38 94 ARG A N 1
ATOM 765 C CA . ARG A 1 94 ? -7.389 -10.575 8.284 1.00 87.38 94 ARG A CA 1
ATOM 766 C C . ARG A 1 94 ? -7.050 -9.444 7.310 1.00 87.38 94 ARG A C 1
ATOM 768 O O . ARG A 1 94 ? -5.990 -8.846 7.430 1.00 87.38 94 ARG A O 1
ATOM 775 N N . ARG A 1 95 ? -7.943 -9.151 6.356 1.00 88.88 95 ARG A N 1
ATOM 776 C CA . ARG A 1 95 ? -7.767 -8.044 5.409 1.00 88.88 95 ARG A CA 1
ATOM 777 C C . ARG A 1 95 ? -7.786 -6.703 6.137 1.00 88.88 95 ARG A C 1
ATOM 779 O O . ARG A 1 95 ? -6.864 -5.927 5.953 1.00 88.88 95 ARG A O 1
ATOM 786 N N . THR A 1 96 ? -8.810 -6.462 6.952 1.00 86.81 96 THR A N 1
ATOM 787 C CA . THR A 1 96 ? -8.971 -5.202 7.689 1.00 86.81 96 THR A CA 1
ATOM 788 C C . THR A 1 96 ? -7.902 -5.049 8.772 1.00 86.81 96 THR A C 1
ATOM 790 O O . THR A 1 96 ? -7.374 -3.964 8.950 1.00 86.81 96 THR A O 1
ATOM 793 N N . ALA A 1 97 ? -7.497 -6.142 9.427 1.00 86.06 97 ALA A N 1
ATOM 794 C CA . ALA A 1 97 ? -6.429 -6.109 10.425 1.00 86.06 97 ALA A CA 1
ATOM 795 C C . ALA A 1 97 ? -5.070 -5.723 9.813 1.00 86.06 97 ALA A C 1
ATOM 797 O O . ALA A 1 97 ? -4.290 -5.016 10.444 1.00 86.06 97 ALA A O 1
ATOM 798 N N . ASN A 1 98 ? -4.815 -6.152 8.573 1.00 86.25 98 ASN A N 1
ATOM 799 C CA . ASN A 1 98 ? -3.607 -5.829 7.813 1.00 86.25 98 ASN A CA 1
ATOM 800 C C . ASN A 1 98 ? -3.735 -4.535 6.990 1.00 86.25 98 ASN A C 1
ATOM 802 O O . ASN A 1 98 ? -2.935 -4.328 6.076 1.00 86.25 98 ASN A O 1
ATOM 806 N N . ASP A 1 99 ? -4.735 -3.693 7.261 1.00 86.19 99 ASP A N 1
ATOM 807 C CA . ASP A 1 99 ? -4.840 -2.394 6.604 1.00 86.19 99 ASP A CA 1
ATOM 808 C C . ASP A 1 99 ? -3.582 -1.558 6.919 1.00 86.19 99 ASP A C 1
ATOM 810 O O . ASP A 1 99 ? -3.227 -1.420 8.096 1.00 86.19 99 ASP A O 1
ATOM 814 N N . PRO A 1 100 ? -2.876 -1.019 5.906 1.00 83.81 100 PRO A N 1
ATOM 815 C CA . PRO A 1 100 ? -1.710 -0.167 6.119 1.00 83.81 100 PRO A CA 1
ATOM 816 C C . PRO A 1 100 ? -1.980 1.015 7.055 1.00 83.81 100 PRO A C 1
ATOM 818 O O . PRO A 1 100 ? -1.083 1.403 7.802 1.00 83.81 100 PRO A O 1
ATOM 821 N N . LEU A 1 101 ? -3.208 1.547 7.069 1.00 82.50 101 LEU A N 1
ATOM 822 C CA . LEU A 1 101 ? -3.598 2.639 7.962 1.00 82.50 101 LEU A CA 1
ATOM 823 C C . LEU A 1 101 ? -3.510 2.242 9.439 1.00 82.50 101 LEU A C 1
ATOM 825 O O . LEU A 1 101 ? -3.225 3.090 10.282 1.00 82.50 101 LEU A O 1
ATOM 829 N N . ASN A 1 102 ? -3.665 0.953 9.758 1.00 79.56 102 ASN A N 1
ATOM 830 C CA . ASN A 1 102 ? -3.585 0.484 11.138 1.00 79.56 102 ASN A CA 1
ATOM 831 C C . ASN A 1 102 ? -2.170 0.536 11.720 1.00 79.56 102 ASN A C 1
ATOM 833 O O . ASN A 1 102 ? -2.017 0.581 12.938 1.00 79.56 102 ASN A O 1
ATOM 837 N N . ASN A 1 103 ? -1.146 0.528 10.866 1.00 77.06 103 ASN A N 1
ATOM 838 C CA . ASN A 1 103 ? 0.264 0.535 11.263 1.00 77.06 103 ASN A CA 1
ATOM 839 C C . ASN A 1 103 ? 1.013 1.764 10.731 1.00 77.06 103 ASN A C 1
ATOM 841 O O . ASN A 1 103 ? 2.245 1.778 10.716 1.00 77.06 103 ASN A O 1
ATOM 845 N N . ALA A 1 104 ? 0.285 2.774 10.254 1.00 83.00 104 ALA A N 1
ATOM 846 C CA . ALA A 1 104 ? 0.883 3.989 9.732 1.00 83.00 104 ALA A CA 1
ATOM 847 C C . ALA A 1 104 ? 1.522 4.809 10.864 1.00 83.00 104 ALA A C 1
ATOM 849 O O . ALA A 1 104 ? 0.982 4.916 11.964 1.00 83.00 104 ALA A O 1
ATOM 850 N N . ILE A 1 105 ? 2.675 5.407 10.567 1.00 84.69 105 ILE A N 1
ATOM 851 C CA . ILE A 1 105 ? 3.366 6.364 11.435 1.00 84.69 105 ILE A CA 1
ATOM 852 C C . ILE A 1 105 ? 3.178 7.751 10.819 1.00 84.69 105 ILE A C 1
ATOM 854 O O . ILE A 1 105 ? 3.186 7.895 9.595 1.00 84.69 105 ILE A O 1
ATOM 858 N N . SER A 1 106 ? 2.986 8.769 11.658 1.00 86.81 106 SER A N 1
ATOM 859 C CA . SER A 1 106 ? 2.833 10.144 11.185 1.00 86.81 106 SER A CA 1
ATOM 860 C C . SER A 1 106 ? 4.108 10.631 10.500 1.00 86.81 106 SER A C 1
ATOM 862 O O . SER A 1 106 ? 5.212 10.451 11.008 1.00 86.81 106 SER A O 1
ATOM 864 N N . LEU A 1 107 ? 3.962 11.324 9.371 1.00 89.69 107 LEU A N 1
ATOM 865 C CA . LEU A 1 107 ? 5.096 11.996 8.732 1.00 89.69 107 LEU A CA 1
ATOM 866 C C . LEU A 1 107 ? 5.642 13.140 9.593 1.00 89.69 107 LEU A C 1
ATOM 868 O O . LEU A 1 107 ? 6.811 13.476 9.481 1.00 89.69 107 LEU A O 1
ATOM 872 N N . SER A 1 108 ? 4.831 13.697 10.491 1.00 90.69 108 SER A N 1
ATOM 873 C CA . SER A 1 108 ? 5.260 14.728 11.441 1.00 90.69 108 SER A CA 1
ATOM 874 C C . SER A 1 108 ? 5.964 14.155 12.672 1.00 90.69 108 SER A C 1
ATOM 876 O O . SER A 1 108 ? 6.262 14.904 13.598 1.00 90.69 108 SER A O 1
ATOM 878 N N . THR A 1 109 ? 6.194 12.839 12.736 1.00 90.81 109 THR A N 1
ATOM 879 C CA . THR A 1 109 ? 6.978 12.245 13.820 1.00 90.81 109 THR A CA 1
ATOM 880 C C . THR A 1 109 ? 8.403 12.813 13.770 1.00 90.81 109 THR A C 1
ATOM 882 O O . THR A 1 109 ? 9.055 12.666 12.734 1.00 90.81 109 THR A O 1
ATOM 885 N N . PRO A 1 110 ? 8.885 13.468 14.843 1.00 91.81 110 PRO A N 1
ATOM 886 C CA . PRO A 1 110 ? 10.229 14.032 14.878 1.00 91.81 110 PRO A CA 1
ATOM 887 C C . PRO A 1 110 ? 11.275 12.912 14.873 1.00 91.81 110 PRO A C 1
ATOM 889 O O . PRO A 1 110 ? 11.081 11.869 15.505 1.00 91.81 110 PRO A O 1
ATOM 892 N N . LEU A 1 111 ? 12.366 13.121 14.139 1.00 90.56 111 LEU A N 1
ATOM 893 C CA . LEU A 1 111 ? 13.510 12.207 14.067 1.00 90.56 111 LEU A CA 1
ATOM 894 C C . LEU A 1 111 ? 14.688 12.665 14.931 1.00 90.56 111 LEU A C 1
ATOM 896 O O . LEU A 1 111 ? 15.569 11.859 15.230 1.00 90.56 111 LEU A O 1
ATOM 900 N N . ASP A 1 112 ? 14.707 13.935 15.322 1.00 90.44 112 ASP A N 1
ATOM 901 C CA . ASP A 1 112 ? 15.706 14.548 16.185 1.00 90.44 112 ASP A CA 1
ATOM 902 C C . ASP A 1 112 ? 15.081 15.082 17.484 1.00 90.44 112 ASP A C 1
ATOM 904 O O . ASP A 1 112 ? 13.872 15.297 17.584 1.00 90.44 112 ASP A O 1
ATOM 908 N N . ASP A 1 113 ? 15.922 15.317 18.493 1.00 87.12 113 ASP A N 1
ATOM 909 C CA . ASP A 1 113 ? 15.476 15.776 19.817 1.00 87.12 113 ASP A CA 1
ATOM 910 C C . ASP A 1 113 ? 14.881 17.195 19.788 1.00 87.12 113 ASP A C 1
ATOM 912 O O . ASP A 1 113 ? 14.057 17.544 20.635 1.00 87.12 113 ASP A O 1
ATOM 916 N N . ASN A 1 114 ? 15.280 18.013 18.807 1.00 87.06 114 ASN A N 1
ATOM 917 C CA . ASN A 1 114 ? 14.786 19.379 18.637 1.00 87.06 114 ASN A CA 1
ATOM 918 C C . ASN A 1 114 ? 13.481 19.438 17.825 1.00 87.06 114 ASN A C 1
ATOM 920 O O . ASN A 1 114 ? 12.817 20.475 17.821 1.00 87.06 114 ASN A O 1
ATOM 924 N N . GLY A 1 115 ?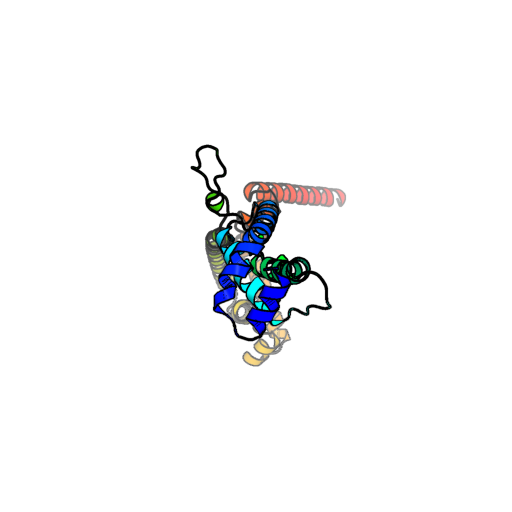 13.105 18.340 17.158 1.00 84.12 115 GLY A N 1
ATOM 925 C CA . GLY A 1 115 ? 11.936 18.259 16.287 1.00 84.12 115 GLY A CA 1
ATOM 926 C C . GLY A 1 115 ? 12.029 19.122 15.028 1.00 84.12 115 GLY A C 1
ATOM 927 O O . GLY A 1 115 ? 10.992 19.460 14.459 1.00 84.12 115 GLY A O 1
ATOM 928 N N . GLU A 1 116 ? 13.238 19.505 14.608 1.00 87.75 116 GLU A N 1
ATOM 929 C CA . GLU A 1 116 ? 13.456 20.277 13.379 1.00 87.75 116 GLU A CA 1
ATOM 930 C C . GLU A 1 116 ? 13.371 19.391 12.134 1.00 87.75 116 GLU A C 1
ATOM 932 O O . GLU A 1 116 ? 13.005 19.876 11.064 1.00 87.75 116 GLU A O 1
ATOM 937 N N . ILE A 1 117 ? 13.687 18.098 12.269 1.00 89.81 117 ILE A N 1
ATOM 938 C CA . ILE A 1 117 ? 13.638 17.127 11.177 1.00 89.81 117 ILE A CA 1
ATOM 939 C C . ILE A 1 117 ? 12.523 16.131 11.464 1.00 89.81 117 ILE A C 1
ATOM 941 O O . ILE A 1 117 ? 12.551 15.386 12.446 1.00 89.81 117 ILE A O 1
ATOM 945 N N . THR A 1 118 ? 11.544 16.073 10.570 1.00 93.62 118 THR A N 1
ATOM 946 C CA . THR A 1 118 ? 10.440 15.120 10.656 1.00 93.62 118 THR A CA 1
ATOM 947 C C . THR A 1 118 ? 10.686 13.897 9.778 1.00 93.62 118 THR A C 1
ATOM 949 O O . THR A 1 118 ? 11.506 13.905 8.857 1.00 93.62 118 THR A O 1
ATOM 952 N N . LEU A 1 119 ? 9.944 12.818 10.034 1.00 91.62 119 LEU A N 1
ATOM 953 C CA . LEU A 1 119 ? 9.962 11.628 9.187 1.00 91.62 119 LEU A CA 1
ATOM 954 C C . LEU A 1 119 ? 9.643 11.976 7.725 1.00 91.62 119 LEU A C 1
ATOM 956 O O . LEU A 1 119 ? 10.265 11.428 6.821 1.00 91.62 119 LEU A O 1
ATOM 960 N N . GLY A 1 120 ? 8.717 12.909 7.495 1.00 89.81 120 GLY A N 1
ATOM 961 C CA . GLY A 1 120 ? 8.354 13.401 6.169 1.00 89.81 120 GLY A CA 1
ATOM 962 C C . GLY A 1 120 ? 9.522 14.033 5.416 1.00 89.81 120 GLY A C 1
ATOM 963 O O . GLY A 1 120 ? 9.642 13.804 4.216 1.00 89.81 120 GLY A O 1
ATOM 964 N N . ASP A 1 121 ? 10.415 14.737 6.113 1.00 89.75 121 ASP A N 1
ATOM 965 C CA . ASP A 1 121 ? 11.595 15.366 5.505 1.00 89.75 121 ASP A CA 1
ATOM 966 C C . ASP A 1 121 ? 12.635 14.331 5.045 1.00 89.75 121 ASP A C 1
ATOM 968 O O . ASP A 1 121 ? 13.372 14.554 4.084 1.00 89.75 121 ASP A O 1
ATOM 972 N N . ALA A 1 122 ? 12.683 13.171 5.707 1.00 87.88 122 ALA A N 1
ATOM 973 C CA . ALA A 1 122 ? 13.593 12.076 5.375 1.00 87.88 122 ALA A CA 1
ATOM 974 C C . ALA A 1 122 ? 13.045 11.119 4.298 1.00 87.88 122 ALA A C 1
ATOM 976 O O . ALA A 1 122 ? 13.803 10.336 3.714 1.00 87.88 122 ALA A O 1
ATOM 977 N N . VAL A 1 123 ? 11.736 11.142 4.032 1.00 84.81 123 VAL A N 1
ATOM 978 C CA . VAL A 1 123 ? 11.112 10.280 3.022 1.00 84.81 123 VAL A CA 1
ATOM 979 C C . VAL A 1 123 ? 11.330 10.884 1.636 1.00 84.81 123 VAL A C 1
ATOM 981 O O . VAL A 1 123 ? 10.738 11.893 1.264 1.00 84.81 123 VAL A O 1
ATOM 984 N N . ALA A 1 124 ? 12.178 10.233 0.841 1.00 79.19 124 ALA A N 1
ATOM 985 C CA . ALA A 1 124 ? 12.444 10.652 -0.530 1.00 79.19 124 ALA A CA 1
ATOM 986 C C . ALA A 1 124 ? 11.199 10.499 -1.423 1.00 79.19 124 ALA A C 1
ATOM 988 O O . ALA A 1 124 ? 10.567 9.441 -1.437 1.00 79.19 124 ALA A O 1
ATOM 989 N N . ASP A 1 125 ? 10.906 11.519 -2.235 1.00 79.25 125 ASP A N 1
ATOM 990 C CA . ASP A 1 125 ? 9.893 11.424 -3.287 1.00 79.25 125 ASP A CA 1
ATOM 991 C C . ASP A 1 125 ? 10.372 10.447 -4.380 1.00 79.25 125 ASP A C 1
ATOM 993 O O . ASP A 1 125 ? 11.393 10.718 -5.032 1.00 79.25 125 ASP A O 1
ATOM 997 N N . PRO A 1 126 ? 9.662 9.329 -4.621 1.00 68.62 126 PRO A N 1
ATOM 998 C CA . PRO A 1 126 ? 10.050 8.345 -5.628 1.00 68.62 126 PRO A CA 1
ATOM 999 C C . PRO A 1 126 ? 10.093 8.915 -7.053 1.00 68.62 126 PRO A C 1
ATOM 1001 O O . PRO A 1 126 ? 10.850 8.407 -7.873 1.00 68.62 126 PRO A O 1
ATOM 1004 N N . ASN A 1 127 ? 9.353 9.988 -7.346 1.00 69.12 127 ASN A N 1
ATOM 1005 C CA . ASN A 1 127 ? 9.313 10.601 -8.677 1.00 69.12 127 ASN A CA 1
ATOM 1006 C C . ASN A 1 127 ? 10.342 11.728 -8.863 1.00 69.12 127 ASN A C 1
ATOM 1008 O O . ASN A 1 127 ? 10.520 12.225 -9.978 1.00 69.12 127 ASN A O 1
ATOM 1012 N N . SER A 1 128 ? 11.038 12.141 -7.798 1.00 66.69 128 SER A N 1
ATOM 1013 C CA . SER A 1 128 ? 12.029 13.227 -7.865 1.00 66.69 128 SER A CA 1
ATOM 1014 C C . SER A 1 128 ? 13.223 12.889 -8.766 1.00 66.69 128 SER A C 1
ATOM 1016 O O . SER A 1 128 ? 13.775 13.771 -9.422 1.00 66.69 128 SER A O 1
ATOM 1018 N N . THR A 1 129 ? 13.587 11.608 -8.850 1.00 58.69 129 THR A N 1
ATOM 1019 C CA . THR A 1 129 ? 14.718 11.103 -9.644 1.00 58.69 129 THR A CA 1
ATOM 1020 C C . THR A 1 129 ? 14.407 11.038 -11.135 1.00 58.69 129 THR A C 1
ATOM 1022 O O . THR A 1 129 ? 15.249 11.422 -11.946 1.00 58.69 129 THR A O 1
ATOM 1025 N N . GLU A 1 130 ? 13.179 10.664 -11.509 1.00 59.31 130 GLU A N 1
ATOM 1026 C CA . GLU A 1 130 ? 12.782 10.563 -12.918 1.00 59.31 130 GLU A CA 1
ATOM 1027 C C . GLU A 1 130 ? 12.913 11.895 -13.666 1.00 59.31 130 GLU A C 1
ATOM 1029 O O . GLU A 1 130 ? 13.188 11.918 -14.864 1.00 59.31 130 GLU A O 1
ATOM 1034 N N . ARG A 1 131 ? 12.699 13.026 -12.985 1.00 55.97 131 ARG A N 1
ATOM 1035 C CA . ARG A 1 131 ? 12.699 14.341 -13.635 1.00 55.97 131 ARG A CA 1
ATOM 1036 C C . ARG A 1 131 ? 14.090 14.767 -14.106 1.00 55.97 131 ARG A C 1
ATOM 1038 O O . ARG A 1 131 ? 14.181 15.402 -15.152 1.00 55.97 131 ARG A O 1
ATOM 1045 N N . PHE A 1 132 ? 15.138 14.418 -13.362 1.00 56.88 132 PHE A N 1
ATOM 1046 C CA . PHE A 1 132 ? 16.522 14.727 -13.728 1.00 56.88 132 PHE A CA 1
ATOM 1047 C C . PHE A 1 132 ? 17.080 13.702 -14.721 1.00 56.88 132 PHE A C 1
ATOM 1049 O O . PHE A 1 132 ? 17.625 14.100 -15.748 1.00 56.88 132 PHE A O 1
ATOM 1056 N N . GLU A 1 133 ? 16.820 12.407 -14.498 1.00 58.78 133 GLU A N 1
ATOM 1057 C CA . GLU A 1 133 ? 17.217 11.331 -15.422 1.00 58.78 133 GLU A CA 1
ATOM 1058 C C . GLU A 1 133 ? 16.620 11.546 -16.832 1.00 58.78 133 GLU A C 1
ATOM 1060 O O . GLU A 1 133 ? 17.308 11.376 -17.834 1.00 58.78 133 GLU A O 1
ATOM 1065 N N . ARG A 1 134 ? 15.373 12.036 -16.942 1.00 59.88 134 ARG A N 1
ATOM 1066 C CA . ARG A 1 134 ? 14.739 12.347 -18.240 1.00 59.88 134 ARG A CA 1
ATOM 1067 C C . ARG A 1 134 ? 15.420 13.466 -19.031 1.00 59.88 134 ARG A C 1
ATOM 1069 O O . ARG A 1 134 ? 15.323 13.456 -20.257 1.00 59.88 134 ARG A O 1
ATOM 1076 N N . VAL A 1 135 ? 16.024 14.453 -18.367 1.00 60.59 135 VAL A N 1
ATOM 1077 C CA . VAL A 1 135 ? 16.644 15.605 -19.048 1.00 60.59 135 VAL A CA 1
ATOM 1078 C C . VAL A 1 135 ? 18.006 15.218 -19.618 1.00 60.59 135 VAL A C 1
ATOM 1080 O O . VAL A 1 135 ? 18.283 15.530 -20.775 1.00 60.59 135 VAL A O 1
ATOM 1083 N N . GLU A 1 136 ? 18.816 14.493 -18.845 1.00 61.88 136 GLU A N 1
ATOM 1084 C CA . GLU A 1 136 ? 20.111 13.964 -19.298 1.00 61.88 136 GLU A CA 1
ATOM 1085 C C . GLU A 1 136 ? 19.923 12.971 -20.457 1.00 61.88 136 GLU A C 1
ATOM 1087 O O . GLU A 1 136 ? 20.550 13.114 -21.509 1.00 61.88 136 GLU A O 1
ATOM 1092 N N . ASP A 1 137 ? 18.947 12.065 -20.333 1.00 68.19 137 ASP A N 1
ATOM 1093 C CA . ASP A 1 137 ? 18.530 11.155 -21.404 1.00 68.19 137 ASP A CA 1
ATOM 1094 C C . ASP A 1 137 ? 18.097 11.893 -22.682 1.00 68.19 137 ASP A C 1
ATOM 1096 O O . ASP A 1 137 ? 18.326 11.419 -23.798 1.00 68.19 137 ASP A O 1
ATOM 1100 N N . ALA A 1 138 ? 17.402 13.026 -22.543 1.00 74.94 138 ALA A N 1
ATOM 1101 C CA . ALA A 1 138 ? 16.903 13.784 -23.684 1.00 74.94 138 ALA A CA 1
ATOM 1102 C C . ALA A 1 138 ? 18.043 14.456 -24.457 1.00 74.94 138 ALA A C 1
ATOM 1104 O O . ALA A 1 138 ? 18.043 14.403 -25.689 1.00 74.94 138 ALA A O 1
ATOM 1105 N N . LEU A 1 139 ? 19.018 15.034 -23.749 1.00 80.75 139 LEU A N 1
ATOM 1106 C CA . LEU A 1 139 ? 20.185 15.658 -24.369 1.00 80.75 139 LEU A CA 1
ATOM 1107 C C . LEU A 1 139 ? 21.035 14.616 -25.109 1.00 80.75 139 LEU A C 1
ATOM 1109 O O . LEU A 1 139 ? 21.317 14.798 -26.292 1.00 80.75 139 LEU A O 1
ATOM 1113 N N . TYR A 1 140 ? 21.331 13.479 -24.469 1.00 80.44 140 TYR A N 1
ATOM 1114 C CA . TYR A 1 140 ? 22.050 12.371 -25.106 1.00 80.44 140 TYR A CA 1
ATOM 1115 C C . TYR A 1 140 ? 21.334 11.866 -26.367 1.00 80.44 140 TYR A C 1
ATOM 1117 O O . TYR A 1 140 ? 21.944 11.722 -27.428 1.00 80.44 140 TYR A O 1
ATOM 1125 N N . ARG A 1 141 ? 20.012 11.640 -26.294 1.00 81.44 141 ARG A N 1
ATOM 1126 C CA . ARG A 1 141 ? 19.214 11.207 -27.457 1.00 81.44 141 ARG A CA 1
ATOM 1127 C C . ARG A 1 141 ? 19.250 12.230 -28.587 1.00 81.44 141 ARG A C 1
ATOM 1129 O O . ARG A 1 141 ? 19.287 11.832 -29.750 1.00 81.44 141 ARG A O 1
ATOM 1136 N N . GLN A 1 142 ? 19.232 13.521 -28.263 1.00 85.25 142 GLN A N 1
ATOM 1137 C CA . GLN A 1 142 ? 19.326 14.590 -29.251 1.00 85.25 142 GLN A CA 1
ATOM 1138 C C . GLN A 1 142 ? 20.702 14.608 -29.929 1.00 85.25 142 GLN A C 1
ATOM 1140 O O . GLN A 1 142 ? 20.774 14.684 -31.155 1.00 85.25 142 GLN A O 1
ATOM 1145 N N . GLU A 1 143 ? 21.787 14.498 -29.163 1.00 86.81 143 GLU A N 1
ATOM 1146 C CA . GLU A 1 143 ? 23.151 14.443 -29.701 1.00 86.81 143 GLU A CA 1
ATOM 1147 C C . GLU A 1 143 ? 23.373 13.208 -30.581 1.00 86.81 143 GLU A C 1
ATOM 1149 O O . GLU A 1 143 ? 23.873 13.334 -31.702 1.00 86.81 143 GLU A O 1
ATOM 1154 N N . LEU A 1 144 ? 22.912 12.035 -30.134 1.00 87.31 144 LEU A N 1
ATOM 1155 C CA . LEU A 1 144 ? 22.952 10.798 -30.913 1.00 87.31 144 LEU A CA 1
ATOM 1156 C C . LEU A 1 144 ? 22.150 10.928 -32.215 1.00 87.31 144 LEU A C 1
ATOM 1158 O O . LEU A 1 144 ? 22.622 10.529 -33.281 1.00 87.31 144 LEU A O 1
ATOM 1162 N N . HIS A 1 145 ? 20.946 11.502 -32.150 1.00 88.00 145 HIS A N 1
ATOM 1163 C CA . HIS A 1 145 ? 20.119 11.731 -33.333 1.00 88.00 145 HIS A CA 1
ATOM 1164 C C . HIS A 1 145 ? 20.821 12.649 -34.341 1.00 88.00 145 HIS A C 1
ATOM 1166 O O . HIS A 1 145 ? 20.871 12.332 -35.529 1.00 88.00 145 HIS A O 1
ATOM 1172 N N . ASN A 1 146 ? 21.427 13.745 -33.876 1.00 89.31 146 ASN A N 1
ATOM 1173 C CA . ASN A 1 146 ? 22.186 14.656 -34.731 1.00 89.31 146 ASN A CA 1
ATOM 1174 C C . ASN A 1 146 ? 23.385 13.953 -35.385 1.00 89.31 146 ASN A C 1
ATOM 1176 O O . ASN A 1 146 ? 23.584 14.079 -36.593 1.00 89.31 146 ASN A O 1
ATOM 1180 N N . ALA A 1 147 ? 24.147 13.167 -34.619 1.00 89.88 147 ALA A N 1
ATOM 1181 C CA . ALA A 1 147 ? 25.283 12.407 -35.138 1.00 89.88 147 ALA A CA 1
ATOM 1182 C C . ALA A 1 147 ? 24.859 11.375 -36.199 1.00 89.88 147 ALA A C 1
ATOM 1184 O O . ALA A 1 147 ? 25.528 11.229 -37.225 1.00 89.88 147 ALA A O 1
ATOM 1185 N N . LEU A 1 148 ? 23.725 10.695 -35.994 1.00 89.12 148 LEU A N 1
ATOM 1186 C CA . LEU A 1 148 ? 23.143 9.784 -36.983 1.00 89.12 148 LEU A CA 1
ATOM 1187 C C . LEU A 1 148 ? 22.718 10.526 -38.254 1.00 89.12 148 LEU A C 1
ATOM 1189 O O . LEU A 1 148 ? 23.033 10.070 -39.351 1.00 89.12 148 LEU A O 1
ATOM 1193 N N . CYS A 1 149 ? 22.060 11.680 -38.130 1.00 87.75 149 CYS A N 1
ATOM 1194 C CA . CYS A 1 149 ? 21.673 12.506 -39.274 1.00 87.75 149 CYS A CA 1
ATOM 1195 C C . CYS A 1 149 ? 22.888 12.966 -40.095 1.00 87.75 149 CYS A C 1
ATOM 1197 O O . CYS A 1 149 ? 22.850 12.901 -41.323 1.00 87.75 149 CYS A O 1
ATOM 1199 N N . GLU A 1 150 ? 23.987 13.370 -39.452 1.00 89.12 150 GLU A N 1
ATOM 1200 C CA . GLU A 1 150 ? 25.234 13.697 -40.160 1.00 89.12 150 GLU A CA 1
ATOM 1201 C C . GLU A 1 150 ? 25.848 12.474 -40.855 1.00 89.12 150 GLU A C 1
ATOM 1203 O O . GLU A 1 150 ? 26.276 12.567 -42.006 1.00 89.12 150 GLU A O 1
ATOM 1208 N N . ALA A 1 151 ? 25.840 11.303 -40.209 1.00 89.25 151 ALA A N 1
ATOM 1209 C CA . ALA A 1 151 ? 26.330 10.066 -40.818 1.00 89.25 151 ALA A CA 1
ATOM 1210 C C . ALA A 1 151 ? 25.517 9.669 -42.061 1.00 89.25 151 ALA A C 1
ATOM 1212 O O . ALA A 1 151 ? 26.073 9.208 -43.060 1.00 89.25 151 ALA A O 1
ATOM 1213 N N . LEU A 1 152 ? 24.202 9.881 -42.015 1.00 89.31 152 LEU A N 1
ATOM 1214 C CA . LEU A 1 152 ? 23.278 9.574 -43.100 1.00 89.31 152 LEU A CA 1
ATOM 1215 C C . LEU A 1 152 ? 23.488 10.459 -44.340 1.00 89.31 152 LEU A C 1
ATOM 1217 O O . LEU A 1 152 ? 23.342 9.960 -45.455 1.00 89.31 152 LEU A O 1
ATOM 1221 N N . LYS A 1 153 ? 23.913 11.722 -44.179 1.00 88.31 153 LYS A N 1
ATOM 1222 C CA . LYS A 1 153 ? 24.221 12.635 -45.304 1.00 88.31 153 LYS A CA 1
ATOM 1223 C C . LYS A 1 153 ? 25.361 12.145 -46.204 1.00 88.31 153 LYS A C 1
ATOM 1225 O O . LYS A 1 153 ? 25.452 12.568 -47.353 1.00 88.31 153 LYS A O 1
ATOM 1230 N N . ILE A 1 154 ? 26.244 11.288 -45.691 1.00 87.19 154 ILE A N 1
ATOM 1231 C CA . ILE A 1 154 ? 27.427 10.787 -46.415 1.00 87.19 154 ILE A CA 1
ATOM 1232 C C . ILE A 1 154 ? 27.059 9.635 -47.368 1.00 87.19 154 ILE A C 1
ATOM 1234 O O . ILE A 1 154 ? 27.796 9.324 -48.306 1.00 87.19 154 ILE A O 1
ATOM 1238 N N . ILE A 1 155 ? 25.926 8.978 -47.134 1.00 89.25 155 ILE A N 1
ATOM 1239 C CA . ILE A 1 155 ? 25.527 7.766 -47.845 1.00 89.25 155 ILE A CA 1
ATOM 1240 C C . ILE A 1 155 ? 24.767 8.134 -49.133 1.00 89.25 155 ILE A C 1
ATOM 1242 O O . ILE A 1 155 ? 23.985 9.084 -49.135 1.00 89.25 155 ILE A O 1
ATOM 1246 N N . PRO A 1 156 ? 24.913 7.359 -50.226 1.00 89.88 156 PRO A N 1
ATOM 1247 C CA . PRO A 1 156 ? 24.045 7.479 -51.396 1.00 89.88 156 PRO A CA 1
ATOM 1248 C C . PRO A 1 156 ? 22.543 7.443 -51.057 1.00 89.88 156 PRO A C 1
ATOM 1250 O O . PRO A 1 156 ? 22.095 6.623 -50.249 1.00 89.88 156 PRO A O 1
ATOM 1253 N N . ALA A 1 157 ? 21.757 8.280 -51.745 1.00 89.19 157 ALA A N 1
ATOM 1254 C CA . ALA A 1 157 ? 20.321 8.466 -51.499 1.00 89.19 157 ALA A CA 1
ATOM 1255 C C . ALA A 1 157 ? 19.496 7.166 -51.591 1.00 89.19 157 ALA A C 1
ATOM 1257 O O . ALA A 1 157 ? 18.531 6.977 -50.850 1.00 89.19 157 ALA A O 1
ATOM 1258 N N . GLU A 1 158 ? 19.90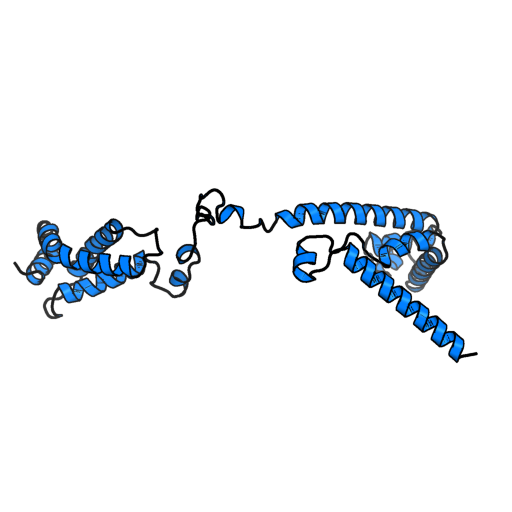3 6.240 -52.462 1.00 85.69 158 GLU A N 1
ATOM 1259 C CA . GLU A 1 158 ? 19.260 4.930 -52.614 1.00 85.69 158 GLU A CA 1
ATOM 1260 C C . GLU A 1 158 ? 19.325 4.112 -51.317 1.00 85.69 158 GLU A C 1
ATOM 1262 O O . GLU A 1 158 ? 18.318 3.553 -50.880 1.00 85.69 158 GLU A O 1
ATOM 1267 N N . TYR A 1 159 ? 20.482 4.092 -50.651 1.00 92.06 159 TYR A N 1
ATOM 1268 C CA . TYR A 1 159 ? 20.653 3.384 -49.383 1.00 92.06 159 TYR A CA 1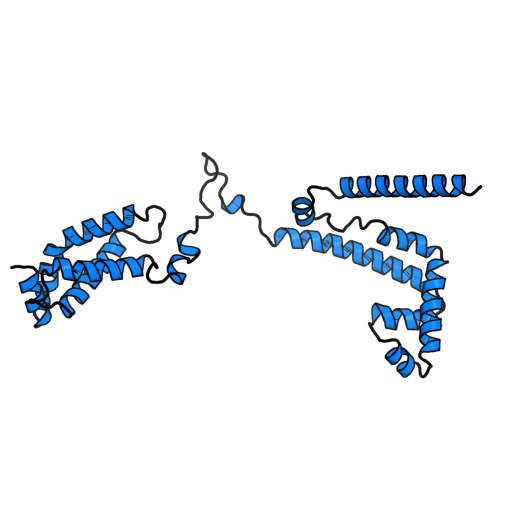
ATOM 1269 C C . TYR A 1 159 ? 19.998 4.138 -48.225 1.00 92.06 159 TYR A C 1
ATOM 1271 O O . TYR A 1 159 ? 19.386 3.503 -47.366 1.00 92.06 159 TYR A O 1
ATOM 1279 N N . LEU A 1 160 ? 20.071 5.475 -48.224 1.00 91.75 160 LEU A N 1
ATOM 1280 C CA . LEU A 1 160 ? 19.427 6.323 -47.217 1.00 91.75 160 LEU A CA 1
ATOM 1281 C C . LEU A 1 160 ? 17.930 6.013 -47.100 1.00 91.75 160 LEU A C 1
ATOM 1283 O O . LEU A 1 160 ? 17.444 5.740 -46.005 1.00 91.75 160 LEU A O 1
ATOM 1287 N N . SER A 1 161 ? 17.229 5.948 -48.237 1.00 90.88 161 SER A N 1
ATOM 1288 C CA . SER A 1 161 ? 15.786 5.677 -48.275 1.00 90.88 161 SER A CA 1
ATOM 1289 C C . SER A 1 161 ? 15.400 4.351 -47.605 1.00 90.88 161 SER A C 1
ATOM 1291 O O . SER A 1 161 ? 14.362 4.251 -46.949 1.00 90.88 161 SER A O 1
ATOM 1293 N N . VAL A 1 162 ? 16.252 3.328 -47.735 1.00 94.12 162 VAL A N 1
ATOM 1294 C CA . VAL A 1 162 ? 16.047 2.013 -47.123 1.00 94.12 162 VAL A CA 1
ATOM 1295 C C . VAL A 1 162 ? 16.359 2.056 -45.627 1.00 94.12 162 VAL A C 1
ATOM 1297 O O . VAL A 1 162 ? 15.591 1.505 -44.839 1.00 94.12 162 VAL A O 1
ATOM 1300 N N . ILE A 1 163 ? 17.439 2.730 -45.222 1.00 93.12 163 ILE A N 1
ATOM 1301 C CA . ILE A 1 163 ? 17.835 2.867 -43.812 1.00 93.12 163 ILE A CA 1
ATOM 1302 C C . ILE A 1 163 ? 16.791 3.661 -43.013 1.00 93.12 163 ILE A C 1
ATOM 1304 O O . ILE A 1 163 ? 16.382 3.208 -41.943 1.00 93.12 163 ILE A O 1
ATOM 1308 N N . GLU A 1 164 ? 16.291 4.782 -43.537 1.00 91.50 164 GLU A N 1
ATOM 1309 C CA . GLU A 1 164 ? 15.237 5.581 -42.895 1.00 91.50 164 GLU A CA 1
ATOM 1310 C C . GLU A 1 164 ? 13.955 4.767 -42.699 1.00 91.50 164 GLU A C 1
ATOM 1312 O O . GLU A 1 164 ? 13.438 4.636 -41.587 1.00 91.50 164 GLU A O 1
ATOM 1317 N N . ARG A 1 165 ? 13.471 4.126 -43.767 1.00 92.38 165 ARG A N 1
ATOM 1318 C CA . ARG A 1 165 ? 12.268 3.286 -43.709 1.00 92.38 165 ARG A CA 1
ATOM 1319 C C . ARG A 1 165 ? 12.404 2.140 -42.713 1.00 92.38 165 ARG A C 1
ATOM 1321 O O . ARG A 1 165 ? 11.445 1.810 -42.016 1.00 92.38 165 ARG A O 1
ATOM 1328 N N . ARG A 1 166 ? 13.589 1.535 -42.639 1.00 93.19 166 ARG A N 1
ATOM 1329 C CA . ARG A 1 166 ? 13.856 0.379 -41.785 1.00 93.19 166 ARG A CA 1
ATOM 1330 C C . ARG A 1 166 ? 13.976 0.748 -40.310 1.00 93.19 166 ARG A C 1
ATOM 1332 O O . ARG A 1 166 ? 13.356 0.084 -39.483 1.00 93.19 166 ARG A O 1
ATOM 1339 N N . TYR A 1 167 ? 14.774 1.765 -39.991 1.00 90.38 167 TYR A N 1
ATOM 1340 C CA . TYR A 1 167 ? 15.189 2.057 -38.616 1.00 90.38 167 TYR A CA 1
ATOM 1341 C C . TYR A 1 167 ? 14.466 3.252 -37.989 1.00 90.38 167 TYR A C 1
ATOM 1343 O O . TYR A 1 167 ? 14.250 3.235 -36.782 1.00 90.38 167 TYR A O 1
ATOM 1351 N N . PHE A 1 168 ? 14.039 4.243 -38.778 1.00 86.81 168 PHE A N 1
ATOM 1352 C CA . PHE A 1 168 ? 13.280 5.395 -38.270 1.00 86.81 168 PHE A CA 1
ATOM 1353 C C . PHE A 1 168 ? 11.770 5.149 -38.350 1.00 86.81 168 PHE A C 1
ATOM 1355 O O . PHE A 1 168 ? 11.052 5.433 -37.397 1.00 86.81 168 PHE A O 1
ATOM 1362 N N . ASN A 1 169 ? 11.290 4.542 -39.443 1.00 90.19 169 ASN A N 1
ATOM 1363 C CA . ASN A 1 169 ? 9.855 4.273 -39.640 1.00 90.19 169 ASN A CA 1
ATOM 1364 C C . ASN A 1 169 ? 9.427 2.851 -39.232 1.00 90.19 169 ASN A C 1
ATOM 1366 O O . ASN A 1 169 ? 8.243 2.523 -39.300 1.00 90.19 169 ASN A O 1
ATOM 1370 N N . GLY A 1 170 ? 10.371 1.980 -38.856 1.00 91.12 170 GLY A N 1
ATOM 1371 C CA . GLY A 1 170 ? 10.086 0.618 -38.387 1.00 91.12 170 GLY A CA 1
ATOM 1372 C C . GLY A 1 170 ? 9.492 -0.330 -39.439 1.00 91.12 170 GLY A C 1
ATOM 1373 O O . GLY A 1 170 ? 8.920 -1.363 -39.084 1.00 91.12 170 GLY A O 1
ATOM 1374 N N . GLN A 1 171 ? 9.602 -0.017 -40.736 1.00 93.50 171 GLN A N 1
ATOM 1375 C CA . GLN A 1 171 ? 9.048 -0.862 -41.793 1.00 93.50 171 GLN A CA 1
ATOM 1376 C C . GLN A 1 171 ? 9.809 -2.195 -41.916 1.00 93.50 171 GLN A C 1
ATOM 1378 O O . GLN A 1 171 ? 11.024 -2.316 -41.701 1.00 93.50 171 GLN A O 1
ATOM 1383 N N . THR A 1 172 ? 9.089 -3.245 -42.316 1.00 94.69 172 THR A N 1
ATOM 1384 C CA . THR A 1 172 ? 9.719 -4.536 -42.623 1.00 94.69 172 THR A CA 1
ATOM 1385 C C . THR A 1 172 ? 10.355 -4.520 -44.011 1.00 94.69 172 THR A C 1
ATOM 1387 O O . THR A 1 172 ? 9.827 -3.898 -44.926 1.00 94.69 172 THR A O 1
ATOM 1390 N N . ILE A 1 173 ? 11.441 -5.275 -44.211 1.00 93.00 173 ILE A N 1
ATOM 1391 C CA . ILE A 1 173 ? 12.109 -5.410 -45.524 1.00 93.00 173 ILE A CA 1
ATOM 1392 C C . ILE A 1 173 ? 11.111 -5.826 -46.623 1.00 93.00 173 ILE A C 1
ATOM 1394 O O . ILE A 1 173 ? 11.190 -5.344 -47.749 1.00 93.00 173 ILE A O 1
ATOM 1398 N N . LYS A 1 174 ? 10.138 -6.690 -46.294 1.00 94.25 174 LYS A N 1
ATOM 1399 C CA . LYS A 1 174 ? 9.082 -7.116 -47.227 1.00 94.25 174 LYS A CA 1
ATOM 1400 C C . LYS A 1 174 ? 8.151 -5.963 -47.616 1.00 94.25 174 LYS A C 1
ATOM 1402 O O . LYS A 1 174 ? 7.814 -5.845 -48.787 1.00 94.25 174 LYS A O 1
ATOM 1407 N N . SER A 1 175 ? 7.770 -5.123 -46.652 1.00 94.31 175 SER A N 1
ATOM 1408 C CA . SER A 1 175 ? 6.952 -3.928 -46.895 1.00 94.31 175 SER A CA 1
ATOM 1409 C C . SER A 1 175 ? 7.700 -2.916 -47.756 1.00 94.31 175 SER A C 1
ATOM 1411 O O . SER A 1 175 ? 7.149 -2.424 -48.727 1.00 94.31 175 SER A O 1
ATOM 1413 N N . ILE A 1 176 ? 8.980 -2.673 -47.458 1.00 94.06 176 ILE A N 1
ATOM 1414 C CA . ILE A 1 176 ? 9.826 -1.757 -48.236 1.00 94.06 176 ILE A CA 1
ATOM 1415 C C . ILE A 1 176 ? 9.966 -2.250 -49.682 1.00 94.06 176 ILE A C 1
ATOM 1417 O O . ILE A 1 176 ? 9.872 -1.459 -50.614 1.00 94.06 176 ILE A O 1
ATOM 1421 N N . ALA A 1 177 ? 10.155 -3.559 -49.879 1.00 94.56 177 ALA A N 1
ATOM 1422 C CA . ALA A 1 177 ? 10.249 -4.153 -51.211 1.00 94.56 177 ALA A CA 1
ATOM 1423 C C . ALA A 1 177 ? 8.950 -3.978 -52.017 1.00 94.56 177 ALA A C 1
ATOM 1425 O O . ALA A 1 177 ? 9.009 -3.634 -53.195 1.00 94.56 177 ALA A O 1
ATOM 1426 N N . ALA A 1 178 ? 7.793 -4.166 -51.374 1.00 93.50 178 ALA A N 1
ATOM 1427 C CA . ALA A 1 178 ? 6.490 -3.938 -51.993 1.00 93.50 178 ALA A CA 1
ATOM 1428 C C . ALA A 1 178 ? 6.272 -2.457 -52.355 1.00 93.50 178 ALA A C 1
ATOM 1430 O O . ALA A 1 178 ? 5.858 -2.168 -53.475 1.00 93.50 178 ALA A O 1
ATOM 1431 N N . ASP A 1 179 ? 6.615 -1.532 -51.452 1.00 92.94 179 ASP A N 1
ATOM 1432 C CA . ASP A 1 179 ? 6.460 -0.085 -51.656 1.00 92.94 179 ASP A CA 1
ATOM 1433 C C . ASP A 1 179 ? 7.356 0.446 -52.787 1.00 92.94 179 ASP A C 1
ATOM 1435 O O . ASP A 1 179 ? 6.938 1.291 -53.576 1.00 92.94 179 ASP A O 1
ATOM 1439 N N . LEU A 1 180 ? 8.598 -0.041 -52.866 1.00 89.50 180 LEU A N 1
ATOM 1440 C CA . LEU A 1 180 ? 9.577 0.360 -53.882 1.00 89.50 180 LEU A CA 1
ATOM 1441 C C . LEU A 1 180 ? 9.445 -0.434 -55.192 1.00 89.50 180 LEU A C 1
ATOM 1443 O O . LEU A 1 180 ? 10.271 -0.255 -56.085 1.00 89.50 180 LEU A O 1
ATOM 1447 N N . LEU A 1 181 ? 8.446 -1.321 -55.303 1.00 91.62 181 LEU A N 1
ATOM 1448 C CA . LEU A 1 181 ? 8.245 -2.219 -56.448 1.00 91.62 181 LEU A CA 1
ATOM 1449 C C . LEU A 1 181 ? 9.528 -2.983 -56.830 1.00 91.62 181 LEU A C 1
ATOM 1451 O O . LEU A 1 181 ? 9.858 -3.142 -58.005 1.00 91.62 181 LEU A O 1
ATOM 1455 N N . THR A 1 182 ? 10.266 -3.453 -55.822 1.00 92.62 182 THR A N 1
ATOM 1456 C CA . THR A 1 182 ? 11.561 -4.127 -55.982 1.00 92.62 182 THR A CA 1
ATOM 1457 C C . THR A 1 182 ? 11.589 -5.483 -55.276 1.00 92.62 182 THR A C 1
ATOM 1459 O O . THR A 1 182 ? 10.634 -5.909 -54.625 1.00 92.62 182 THR A O 1
ATOM 1462 N N . THR A 1 183 ? 12.701 -6.206 -55.403 1.00 95.00 183 THR A N 1
ATOM 1463 C CA . THR A 1 183 ? 12.878 -7.501 -54.741 1.00 95.00 183 THR A CA 1
ATOM 1464 C C . THR A 1 183 ? 13.387 -7.341 -53.309 1.00 95.00 183 THR A C 1
ATOM 1466 O O . THR A 1 183 ? 14.155 -6.437 -52.986 1.00 95.00 183 THR A O 1
ATOM 1469 N N . VAL A 1 184 ? 13.032 -8.288 -52.437 1.00 95.19 184 VAL A N 1
ATOM 1470 C CA . VAL A 1 184 ? 13.537 -8.345 -51.051 1.00 95.19 184 VAL A CA 1
ATOM 1471 C C . VAL A 1 184 ? 15.070 -8.391 -50.999 1.00 95.19 184 VAL A C 1
ATOM 1473 O O . VAL A 1 184 ? 15.672 -7.828 -50.086 1.00 95.19 184 VAL A O 1
ATOM 1476 N N . ASN A 1 185 ? 15.710 -9.053 -51.967 1.00 95.69 185 ASN A N 1
ATOM 1477 C CA . ASN A 1 185 ? 17.169 -9.152 -52.032 1.00 95.69 185 ASN A CA 1
ATOM 1478 C C . ASN A 1 185 ? 17.821 -7.806 -52.347 1.00 95.69 185 ASN A C 1
ATOM 1480 O O . ASN A 1 185 ? 18.868 -7.499 -51.783 1.00 95.69 185 ASN A O 1
ATOM 1484 N N . GLU A 1 186 ? 17.181 -6.992 -53.183 1.00 92.12 186 GLU A N 1
ATOM 1485 C CA . GLU A 1 186 ? 17.675 -5.658 -53.502 1.00 92.12 186 GLU A CA 1
ATOM 1486 C C . GLU A 1 186 ? 17.595 -4.726 -52.290 1.00 92.12 186 GLU A C 1
ATOM 1488 O O . GLU A 1 186 ? 18.571 -4.059 -51.956 1.00 92.12 186 GLU A O 1
ATOM 1493 N N . VAL A 1 187 ? 16.495 -4.773 -51.530 1.00 93.69 187 VAL A N 1
ATOM 1494 C CA . VAL A 1 187 ? 16.381 -4.021 -50.267 1.00 93.69 187 VAL A CA 1
ATOM 1495 C C . VAL A 1 187 ? 17.463 -4.447 -49.268 1.00 93.69 187 VAL A C 1
ATOM 1497 O O . VAL A 1 187 ? 18.103 -3.590 -48.663 1.00 93.69 187 VAL A O 1
ATOM 1500 N N . LYS A 1 188 ? 17.736 -5.753 -49.130 1.00 94.00 188 LYS A N 1
ATOM 1501 C CA . LYS A 1 188 ? 18.828 -6.261 -48.274 1.00 94.00 188 LYS A CA 1
ATOM 1502 C C . LYS A 1 188 ? 20.212 -5.809 -48.743 1.00 94.00 188 LYS A C 1
ATOM 1504 O O . LYS A 1 188 ? 21.079 -5.536 -47.910 1.00 94.00 188 LYS A O 1
ATOM 1509 N N . ARG A 1 189 ? 20.436 -5.748 -50.060 1.00 95.38 189 ARG A N 1
ATOM 1510 C CA . ARG A 1 189 ? 21.680 -5.239 -50.655 1.00 95.38 189 ARG A CA 1
ATOM 1511 C C . ARG A 1 189 ? 21.865 -3.765 -50.304 1.00 95.38 189 ARG A C 1
ATOM 1513 O O . ARG A 1 189 ? 22.942 -3.397 -49.844 1.00 95.38 189 ARG A O 1
ATOM 1520 N N . CYS A 1 190 ? 20.817 -2.958 -50.453 1.00 92.56 190 CYS A N 1
ATOM 1521 C CA . CYS A 1 190 ? 20.824 -1.538 -50.109 1.00 92.56 190 CYS A CA 1
ATOM 1522 C C . CYS A 1 190 ? 21.001 -1.291 -48.603 1.00 92.56 190 CYS A C 1
ATOM 1524 O O . CYS A 1 190 ? 21.796 -0.437 -48.224 1.00 92.56 190 CYS A O 1
ATOM 1526 N N . GLU A 1 191 ? 20.342 -2.072 -47.742 1.00 94.06 191 GLU A N 1
ATOM 1527 C CA . GLU A 1 191 ? 20.526 -2.028 -46.281 1.00 94.06 191 GLU A CA 1
ATOM 1528 C C . GLU A 1 191 ? 21.983 -2.341 -45.903 1.00 94.06 191 GLU A C 1
ATOM 1530 O O . GLU A 1 191 ? 22.640 -1.568 -45.204 1.00 94.06 191 GLU A O 1
ATOM 1535 N N . SER A 1 192 ? 22.528 -3.440 -46.434 1.00 93.25 192 SER A N 1
ATOM 1536 C CA . SER A 1 192 ? 23.915 -3.847 -46.179 1.00 93.25 192 SER A CA 1
ATOM 1537 C C . SER A 1 192 ? 24.917 -2.820 -46.714 1.00 93.25 192 SER A C 1
ATOM 1539 O O . SER A 1 192 ? 25.897 -2.508 -46.039 1.00 93.25 192 SER A O 1
ATOM 1541 N N . GLY A 1 193 ? 24.665 -2.275 -47.908 1.00 93.12 193 GLY A N 1
ATOM 1542 C CA . GLY A 1 193 ? 25.488 -1.247 -48.543 1.00 93.12 193 GLY A CA 1
ATOM 1543 C C . GLY A 1 193 ? 25.481 0.071 -47.772 1.00 93.12 193 GLY A C 1
ATOM 1544 O O . GLY A 1 193 ? 26.544 0.650 -47.563 1.00 93.12 193 GLY A O 1
ATOM 1545 N N . GLY A 1 194 ? 24.318 0.498 -47.273 1.00 91.19 194 GLY A N 1
ATOM 1546 C CA . GLY A 1 194 ? 24.180 1.680 -46.422 1.00 91.19 194 GLY A CA 1
ATOM 1547 C C . GLY A 1 194 ? 24.957 1.546 -45.115 1.00 91.19 194 GLY A C 1
ATOM 1548 O O . GLY A 1 194 ? 25.791 2.393 -44.804 1.00 91.19 194 GLY A O 1
ATOM 1549 N N . LEU A 1 195 ? 24.772 0.438 -44.389 1.00 90.81 195 LEU A N 1
ATOM 1550 C CA . LEU A 1 195 ? 25.514 0.178 -43.148 1.00 90.81 195 LEU A CA 1
ATOM 1551 C C . LEU A 1 195 ? 27.024 0.079 -43.385 1.00 90.81 195 LEU A C 1
ATOM 1553 O O . LEU A 1 195 ? 27.823 0.558 -42.579 1.00 90.81 195 LEU A O 1
ATOM 1557 N N . TRP A 1 196 ? 27.433 -0.540 -44.489 1.00 91.56 196 TRP A N 1
ATOM 1558 C CA . TRP A 1 196 ? 28.841 -0.641 -44.850 1.00 91.56 196 TRP A CA 1
ATOM 1559 C C . TRP A 1 196 ? 29.449 0.722 -45.205 1.00 91.56 196 TRP A C 1
ATOM 1561 O O . TRP A 1 196 ? 30.567 1.013 -44.779 1.00 91.56 196 TRP A O 1
ATOM 1571 N N . ALA A 1 197 ? 28.708 1.576 -45.917 1.00 89.88 197 ALA A N 1
ATOM 1572 C CA . ALA A 1 197 ? 29.126 2.939 -46.232 1.00 89.88 197 ALA A CA 1
ATOM 1573 C C . ALA A 1 197 ? 29.324 3.776 -44.958 1.00 89.88 197 ALA A C 1
ATOM 1575 O O . ALA A 1 197 ? 30.361 4.423 -44.821 1.00 89.88 197 ALA A O 1
ATOM 1576 N N . ILE A 1 198 ? 28.408 3.677 -43.982 1.00 89.56 198 ILE A N 1
ATOM 1577 C CA . ILE A 1 198 ? 28.565 4.328 -42.667 1.00 89.56 198 ILE A CA 1
ATOM 1578 C C . ILE A 1 198 ? 29.852 3.855 -41.991 1.00 89.56 198 ILE A C 1
ATOM 1580 O O . ILE A 1 198 ? 30.665 4.679 -41.578 1.00 89.56 198 ILE A O 1
ATOM 1584 N N . ARG A 1 199 ? 30.086 2.537 -41.927 1.00 88.25 199 ARG A N 1
ATOM 1585 C CA . ARG A 1 199 ? 31.267 1.958 -41.256 1.00 88.25 199 ARG A CA 1
ATOM 1586 C C . ARG A 1 199 ? 32.602 2.390 -41.858 1.00 88.25 199 ARG A C 1
ATOM 1588 O O . ARG A 1 199 ? 33.596 2.390 -41.141 1.00 88.25 199 ARG A O 1
ATOM 1595 N N . ARG A 1 200 ? 32.649 2.691 -43.158 1.00 87.00 200 ARG A N 1
ATOM 1596 C CA . ARG A 1 200 ? 33.869 3.161 -43.836 1.00 87.00 200 ARG A CA 1
ATOM 1597 C C . ARG A 1 200 ? 34.027 4.676 -43.842 1.00 87.00 200 ARG A C 1
ATOM 1599 O O . ARG A 1 200 ? 35.096 5.163 -44.197 1.00 87.00 200 ARG A O 1
ATOM 1606 N N . SER A 1 201 ? 32.984 5.409 -43.479 1.00 86.38 201 SER A N 1
ATOM 1607 C CA . SER A 1 201 ? 33.030 6.862 -43.404 1.00 86.38 201 SER A CA 1
ATOM 1608 C C . SER A 1 201 ? 33.679 7.341 -42.098 1.00 86.38 201 SER A C 1
ATOM 1610 O O . SER A 1 201 ? 33.614 6.634 -41.091 1.00 86.38 201 SER A O 1
ATOM 1612 N N . PRO A 1 202 ? 34.226 8.570 -42.059 1.00 84.00 202 PRO A N 1
ATOM 1613 C CA . PRO A 1 202 ? 34.708 9.178 -40.817 1.00 84.00 202 PRO A CA 1
ATOM 1614 C C . PRO A 1 202 ? 33.629 9.320 -39.732 1.00 84.00 202 PRO A C 1
ATOM 1616 O O . PRO A 1 202 ? 33.966 9.378 -38.551 1.00 84.00 202 PRO A O 1
ATOM 1619 N N . ALA A 1 203 ? 32.341 9.323 -40.104 1.00 84.56 203 ALA A N 1
ATOM 1620 C CA . ALA A 1 203 ? 31.228 9.409 -39.157 1.00 84.56 203 ALA A CA 1
ATOM 1621 C C . ALA A 1 203 ? 31.127 8.192 -38.222 1.00 84.56 203 ALA A C 1
ATOM 1623 O O . ALA A 1 203 ? 30.479 8.265 -37.184 1.00 84.56 203 ALA A O 1
ATOM 1624 N N . ILE A 1 204 ? 31.801 7.076 -38.523 1.00 85.69 204 ILE A N 1
ATOM 1625 C CA . ILE A 1 204 ? 31.870 5.962 -37.574 1.00 85.69 204 ILE A CA 1
ATOM 1626 C C . ILE A 1 204 ? 32.604 6.347 -36.283 1.00 85.69 204 ILE A C 1
ATOM 1628 O O . ILE A 1 204 ? 32.293 5.798 -35.233 1.00 85.69 204 ILE A O 1
ATOM 1632 N N . ASN A 1 205 ? 33.546 7.294 -36.336 1.00 84.06 205 ASN A N 1
ATOM 1633 C CA . ASN A 1 205 ? 34.311 7.709 -35.160 1.00 84.06 205 ASN A CA 1
ATOM 1634 C C . ASN A 1 205 ? 33.440 8.496 -34.176 1.00 84.06 205 ASN A C 1
ATOM 1636 O O . ASN A 1 205 ? 33.544 8.287 -32.974 1.00 84.06 205 ASN A O 1
ATOM 1640 N N . THR A 1 206 ? 32.543 9.345 -34.684 1.00 84.88 206 THR A N 1
ATOM 1641 C CA . THR A 1 206 ? 31.566 10.057 -33.851 1.00 84.88 206 THR A CA 1
ATOM 1642 C C . THR A 1 206 ? 30.466 9.127 -33.358 1.00 84.88 206 THR A C 1
ATOM 1644 O O . THR A 1 206 ? 30.017 9.273 -32.237 1.00 84.88 206 THR A O 1
ATOM 1647 N N . LEU A 1 207 ? 30.041 8.138 -34.148 1.00 86.44 207 LEU A N 1
ATOM 1648 C CA . LEU A 1 207 ? 29.038 7.167 -33.697 1.00 86.44 207 LEU A CA 1
ATOM 1649 C C . LEU A 1 207 ? 29.577 6.188 -32.644 1.00 86.44 207 LEU A C 1
ATOM 1651 O O . LEU A 1 207 ? 28.826 5.769 -31.766 1.00 86.44 207 LEU A O 1
ATOM 1655 N N . ARG A 1 208 ? 30.869 5.841 -32.700 1.00 83.19 208 ARG A N 1
ATOM 1656 C CA . ARG A 1 208 ? 31.520 4.965 -31.711 1.00 83.19 208 ARG A CA 1
ATOM 1657 C C . ARG A 1 208 ? 31.532 5.557 -30.309 1.00 83.19 208 ARG A C 1
ATOM 1659 O O . ARG A 1 208 ? 31.302 4.814 -29.363 1.00 83.19 208 ARG A O 1
ATOM 1666 N N . SER A 1 209 ? 31.693 6.874 -30.162 1.00 79.56 209 SER A N 1
ATOM 1667 C CA . SER A 1 209 ? 31.645 7.499 -28.831 1.00 79.56 209 SER A CA 1
ATOM 1668 C C . SER A 1 209 ? 30.295 7.304 -28.136 1.00 79.56 209 SER A C 1
ATOM 1670 O O . SER A 1 209 ? 30.248 7.302 -26.914 1.00 79.56 209 SER A O 1
ATOM 1672 N N . PHE A 1 210 ? 29.211 7.090 -28.892 1.00 80.06 210 PHE A N 1
ATOM 1673 C CA . PHE A 1 210 ? 27.900 6.756 -28.330 1.00 80.06 210 PHE A CA 1
ATOM 1674 C C . PHE A 1 210 ? 27.719 5.257 -28.034 1.00 80.06 210 PHE A C 1
ATOM 1676 O O . PHE A 1 210 ? 26.828 4.917 -27.259 1.00 80.06 210 PHE A O 1
ATOM 1683 N N . SER A 1 211 ? 28.508 4.358 -28.645 1.00 73.44 211 SER A N 1
ATOM 1684 C CA . SER A 1 211 ? 28.403 2.901 -28.432 1.00 73.44 211 SER A CA 1
ATOM 1685 C C . SER A 1 211 ? 29.376 2.343 -27.402 1.00 73.44 211 SER A C 1
ATOM 1687 O O . SER A 1 211 ? 29.069 1.330 -26.780 1.00 73.44 211 SER A O 1
ATOM 1689 N N . ASP A 1 212 ? 30.551 2.959 -27.281 1.00 70.00 212 ASP A N 1
ATOM 1690 C CA . ASP A 1 212 ? 31.671 2.444 -26.493 1.00 70.00 212 ASP A CA 1
ATOM 1691 C C . ASP A 1 212 ? 31.417 2.619 -24.990 1.00 70.00 212 ASP A C 1
ATOM 1693 O O . ASP A 1 212 ? 31.531 1.661 -24.228 1.00 70.00 212 ASP A O 1
ATOM 1697 N N . PHE A 1 213 ? 30.966 3.803 -24.570 1.00 68.00 213 PHE A N 1
ATOM 1698 C CA . PHE A 1 213 ? 30.530 4.048 -23.199 1.00 68.00 213 PHE A CA 1
ATOM 1699 C C . PHE A 1 213 ? 29.432 5.114 -23.173 1.00 68.00 213 PHE A C 1
ATOM 1701 O O . PHE A 1 213 ? 29.616 6.230 -23.653 1.00 68.00 213 PHE A O 1
ATOM 1708 N N . ASP A 1 214 ? 28.269 4.769 -22.622 1.00 70.94 214 ASP A N 1
ATOM 1709 C CA . ASP A 1 214 ? 27.148 5.699 -22.501 1.00 70.94 214 ASP A CA 1
ATOM 1710 C C . ASP A 1 214 ? 27.298 6.521 -21.214 1.00 70.94 214 ASP A C 1
ATOM 1712 O O . ASP A 1 214 ? 26.878 6.101 -20.135 1.00 70.94 214 ASP A O 1
ATOM 1716 N N . PHE A 1 215 ? 27.926 7.694 -21.341 1.00 68.81 215 PHE A N 1
ATOM 1717 C CA . PHE A 1 215 ? 28.213 8.616 -20.234 1.00 68.81 215 PHE A CA 1
ATOM 1718 C C . PHE A 1 215 ? 26.973 9.133 -19.506 1.00 68.81 215 PHE A C 1
ATOM 1720 O O . PHE A 1 215 ? 27.097 9.644 -18.397 1.00 68.81 215 PHE A O 1
ATOM 1727 N N . TYR A 1 216 ? 25.797 9.026 -20.120 1.00 67.00 216 TYR A N 1
ATOM 1728 C CA . TYR A 1 216 ? 24.547 9.542 -19.568 1.00 67.00 216 TYR A CA 1
ATOM 1729 C C . TYR A 1 216 ? 23.648 8.424 -19.044 1.00 67.00 216 TYR A C 1
ATOM 1731 O O . TYR A 1 216 ? 22.623 8.676 -18.416 1.00 67.00 216 TYR A O 1
ATOM 1739 N N . LYS A 1 217 ? 24.048 7.165 -19.232 1.00 67.75 217 LYS A N 1
ATOM 1740 C CA . LYS A 1 217 ? 23.306 6.015 -18.737 1.00 67.75 217 LYS A CA 1
ATOM 1741 C C . LYS A 1 217 ? 23.798 5.593 -17.370 1.00 67.75 217 LYS A C 1
ATOM 1743 O O . LYS A 1 217 ? 24.959 5.263 -17.157 1.00 67.75 217 LYS A O 1
ATOM 1748 N N . GLY A 1 218 ? 22.855 5.512 -16.439 1.00 66.00 218 GLY A N 1
ATOM 1749 C CA . GLY A 1 218 ? 23.152 5.087 -15.077 1.00 66.00 218 GLY A CA 1
ATOM 1750 C C . GLY A 1 218 ? 23.891 6.142 -14.249 1.00 66.00 218 GLY A C 1
ATOM 1751 O O . GLY A 1 218 ? 24.504 5.784 -13.247 1.00 66.00 218 GLY A O 1
ATOM 1752 N N . THR A 1 219 ? 23.802 7.414 -14.645 1.00 69.94 219 THR A N 1
ATOM 1753 C CA . THR A 1 219 ? 24.249 8.593 -13.880 1.00 69.94 219 THR A CA 1
ATOM 1754 C C . THR A 1 219 ? 23.316 8.928 -12.717 1.00 69.94 219 THR A C 1
ATOM 1756 O O . THR A 1 219 ? 23.721 9.569 -11.750 1.00 69.94 219 THR A O 1
ATOM 1759 N N . GLY A 1 220 ? 22.063 8.476 -12.793 1.00 70.81 220 GLY A N 1
ATOM 1760 C CA . GLY A 1 220 ? 21.040 8.763 -11.799 1.00 70.81 220 GLY A CA 1
ATOM 1761 C C . GLY A 1 220 ? 21.266 8.092 -10.442 1.00 70.81 220 GLY A C 1
ATOM 1762 O O . GLY A 1 220 ? 21.878 7.024 -10.320 1.00 70.81 220 GLY A O 1
ATOM 1763 N N . LEU A 1 221 ? 20.676 8.691 -9.402 1.00 71.75 221 LEU A N 1
ATOM 1764 C CA . LEU A 1 221 ? 20.704 8.186 -8.024 1.00 71.75 221 LEU A CA 1
ATOM 1765 C C . LEU A 1 221 ? 20.189 6.739 -7.923 1.00 71.75 221 LEU A C 1
ATOM 1767 O O . LEU A 1 221 ? 20.653 5.974 -7.078 1.00 71.75 221 LEU A O 1
ATOM 1771 N N . SER A 1 222 ? 19.237 6.352 -8.776 1.00 72.69 222 SER A N 1
ATOM 1772 C CA . SER A 1 222 ? 18.689 4.993 -8.840 1.00 72.69 222 SER A CA 1
ATOM 1773 C C . SER A 1 222 ? 19.750 3.955 -9.234 1.00 72.69 222 SER A C 1
ATOM 1775 O O . SER A 1 222 ? 19.828 2.874 -8.645 1.00 72.69 222 SER A O 1
ATOM 1777 N N . SER A 1 223 ? 20.603 4.301 -10.199 1.00 73.88 223 SER A N 1
ATOM 1778 C CA . SER A 1 223 ? 21.724 3.480 -10.641 1.00 73.88 223 SER A CA 1
ATOM 1779 C C . SER A 1 223 ? 22.786 3.393 -9.554 1.00 73.88 223 SER A C 1
ATOM 1781 O O . SER A 1 223 ? 23.153 2.283 -9.176 1.00 73.88 223 SER A O 1
ATOM 1783 N N . PHE A 1 224 ? 23.162 4.528 -8.953 1.00 78.38 224 PHE A N 1
ATOM 1784 C CA . PHE A 1 224 ? 24.121 4.569 -7.847 1.00 78.38 224 PHE A CA 1
ATOM 1785 C C . PHE A 1 224 ? 23.665 3.733 -6.642 1.00 78.38 224 PHE A C 1
ATOM 1787 O O . PHE A 1 224 ? 24.437 2.940 -6.118 1.00 78.38 224 PHE A O 1
ATOM 1794 N N . LYS A 1 225 ? 22.392 3.819 -6.230 1.00 76.50 225 LYS A N 1
ATOM 1795 C CA . LYS A 1 225 ? 21.853 2.979 -5.141 1.00 76.50 225 LYS A CA 1
ATOM 1796 C C . LYS A 1 225 ? 21.938 1.478 -5.441 1.00 76.50 225 LYS A C 1
ATOM 1798 O O . LYS A 1 225 ? 22.020 0.681 -4.512 1.00 76.50 225 LYS A O 1
ATOM 1803 N N . ARG A 1 226 ? 21.875 1.089 -6.718 1.00 78.00 226 ARG A N 1
ATOM 1804 C CA . ARG A 1 226 ? 21.917 -0.311 -7.159 1.00 78.00 226 ARG A CA 1
ATOM 1805 C C . ARG A 1 226 ? 23.344 -0.827 -7.334 1.00 78.00 226 ARG A C 1
ATOM 1807 O O . ARG A 1 226 ? 23.605 -1.969 -6.974 1.00 78.00 226 ARG A O 1
ATOM 1814 N N . THR A 1 227 ? 24.228 -0.039 -7.939 1.00 79.62 227 THR A N 1
ATOM 1815 C CA . THR A 1 227 ? 25.591 -0.469 -8.296 1.00 79.62 227 THR A CA 1
ATOM 1816 C C . THR A 1 227 ? 26.629 -0.062 -7.260 1.00 79.62 227 THR A C 1
ATOM 1818 O O . THR A 1 227 ? 27.679 -0.689 -7.186 1.00 79.62 227 THR A O 1
ATOM 1821 N N . GLY A 1 228 ? 26.343 0.967 -6.461 1.00 81.62 228 GLY A N 1
ATOM 1822 C CA . GLY A 1 228 ? 27.295 1.590 -5.544 1.00 81.62 228 GLY A CA 1
ATOM 1823 C C . GLY A 1 228 ? 28.404 2.371 -6.249 1.00 81.62 228 GLY A C 1
ATOM 1824 O O . GLY A 1 228 ? 29.343 2.787 -5.584 1.00 81.62 228 GLY A O 1
ATOM 1825 N N . THR A 1 229 ? 28.312 2.549 -7.569 1.00 77.62 229 THR A N 1
ATOM 1826 C CA . THR A 1 229 ? 29.361 3.157 -8.392 1.00 77.62 229 THR A CA 1
ATOM 1827 C C . THR A 1 229 ? 28.862 4.416 -9.077 1.00 77.62 229 THR A C 1
ATOM 1829 O O . THR A 1 229 ? 27.754 4.464 -9.620 1.00 77.62 229 THR A O 1
ATOM 1832 N N . SER A 1 230 ? 29.695 5.448 -9.050 1.00 81.88 230 SER A N 1
ATOM 1833 C CA . SER A 1 230 ? 29.490 6.678 -9.812 1.00 81.88 230 SER A CA 1
ATOM 1834 C C . SER A 1 230 ? 29.802 6.472 -11.301 1.00 81.88 230 SER A C 1
ATOM 1836 O O . SER A 1 230 ? 30.435 5.489 -11.693 1.00 81.88 230 SER A O 1
ATOM 1838 N N . ILE A 1 231 ? 29.376 7.404 -12.161 1.00 77.06 231 ILE A N 1
ATOM 1839 C CA . ILE A 1 231 ? 29.689 7.335 -13.597 1.00 77.06 231 ILE A CA 1
ATOM 1840 C C . ILE A 1 231 ? 31.195 7.469 -13.857 1.00 77.06 231 ILE A C 1
ATOM 1842 O O . ILE A 1 231 ? 31.720 6.815 -14.751 1.00 77.06 231 ILE A O 1
ATOM 1846 N N . GLN A 1 232 ? 31.895 8.258 -13.038 1.00 80.44 232 GLN A N 1
ATOM 1847 C CA . GLN A 1 232 ? 33.343 8.433 -13.098 1.00 80.44 232 GLN A CA 1
ATOM 1848 C C . GLN A 1 232 ? 34.061 7.116 -12.788 1.00 80.44 232 GLN A C 1
ATOM 1850 O O . GLN A 1 232 ? 34.967 6.726 -13.515 1.00 80.44 232 GLN A O 1
ATOM 1855 N N . GLU A 1 233 ? 33.621 6.395 -11.755 1.00 81.62 233 GLU A N 1
ATOM 1856 C CA . GLU A 1 233 ? 34.163 5.072 -11.425 1.00 81.62 233 GLU A CA 1
ATOM 1857 C C . GLU A 1 233 ? 33.822 4.035 -12.498 1.00 81.62 233 GLU A C 1
ATOM 1859 O O . GLU A 1 233 ? 34.686 3.259 -12.890 1.00 81.62 233 GLU A O 1
ATOM 1864 N N . ASN A 1 234 ? 32.595 4.044 -13.032 1.00 80.19 234 ASN A N 1
ATOM 1865 C CA . ASN A 1 234 ? 32.227 3.156 -14.138 1.00 80.19 234 ASN A CA 1
ATOM 1866 C C . ASN A 1 234 ? 33.063 3.427 -15.397 1.00 80.19 234 ASN A C 1
ATOM 1868 O O . ASN A 1 234 ? 33.408 2.482 -16.103 1.00 80.19 234 ASN A O 1
ATOM 1872 N N . TYR A 1 235 ? 33.392 4.692 -15.672 1.00 81.69 235 TYR A N 1
ATOM 1873 C CA . TYR A 1 235 ? 34.260 5.070 -16.784 1.00 81.69 235 TYR A CA 1
ATOM 1874 C C . TYR A 1 235 ? 35.691 4.566 -16.579 1.00 81.69 235 TYR A C 1
ATOM 1876 O O . TYR A 1 235 ? 36.247 3.944 -17.478 1.00 81.69 235 TYR A O 1
ATOM 1884 N N . LEU A 1 236 ? 36.260 4.759 -15.385 1.00 83.62 236 LEU A N 1
ATOM 1885 C CA . LEU A 1 236 ? 37.592 4.242 -15.052 1.00 83.62 236 LEU A CA 1
ATOM 1886 C C . LEU A 1 236 ? 37.651 2.715 -15.194 1.00 83.62 236 LEU A C 1
ATOM 1888 O O . LEU A 1 236 ? 38.551 2.190 -15.840 1.00 83.62 236 LEU A O 1
ATOM 1892 N N . LEU A 1 237 ? 36.645 2.003 -14.675 1.00 81.25 237 LEU A N 1
ATOM 1893 C CA . LEU A 1 237 ? 36.535 0.550 -14.837 1.00 81.25 237 LEU A CA 1
ATOM 1894 C C . LEU A 1 237 ? 36.414 0.142 -16.310 1.00 81.25 237 LEU A C 1
ATOM 1896 O O . LEU A 1 237 ? 36.911 -0.911 -16.710 1.00 81.25 237 LEU A O 1
ATOM 1900 N N . TYR A 1 238 ? 35.723 0.935 -17.127 1.00 79.94 238 TYR A N 1
ATOM 1901 C CA . TYR A 1 238 ? 35.635 0.694 -18.562 1.00 79.94 238 TYR A CA 1
ATOM 1902 C C . TYR A 1 238 ? 36.999 0.865 -19.249 1.00 79.94 238 TYR A C 1
ATOM 1904 O O . TYR A 1 238 ? 37.398 -0.026 -20.000 1.00 79.94 238 TYR A O 1
ATOM 1912 N N . GLU A 1 239 ? 37.727 1.949 -18.962 1.00 79.75 239 GLU A N 1
ATOM 1913 C CA . GLU A 1 239 ? 39.070 2.182 -19.508 1.00 79.75 239 GLU A CA 1
ATOM 1914 C C . GLU A 1 239 ? 40.052 1.076 -19.102 1.00 79.75 239 GLU A C 1
ATOM 1916 O O . GLU A 1 239 ? 40.689 0.491 -19.977 1.00 79.75 239 GLU A O 1
ATOM 1921 N N . GLU A 1 240 ? 40.101 0.696 -17.820 1.00 80.31 240 GLU A N 1
ATOM 1922 C CA . GLU A 1 240 ? 40.953 -0.403 -17.339 1.00 80.31 240 GLU A CA 1
ATOM 1923 C C . GLU A 1 240 ? 40.669 -1.718 -18.090 1.00 80.31 240 GLU A C 1
ATOM 1925 O O . GLU A 1 240 ? 41.582 -2.434 -18.513 1.00 80.31 240 GLU A O 1
ATOM 1930 N N . ASN A 1 241 ? 39.390 -2.033 -18.316 1.00 79.81 241 ASN A N 1
ATOM 1931 C CA . ASN A 1 241 ? 38.990 -3.227 -19.061 1.00 79.81 241 ASN A CA 1
ATOM 1932 C C . ASN A 1 241 ? 39.361 -3.151 -20.552 1.00 79.81 241 ASN A C 1
ATOM 1934 O O . ASN A 1 241 ? 39.714 -4.176 -21.151 1.00 79.81 241 ASN A O 1
ATOM 1938 N N . ALA A 1 242 ? 39.280 -1.967 -21.163 1.00 78.81 242 ALA A N 1
ATOM 1939 C CA . ALA A 1 242 ? 39.684 -1.745 -22.548 1.00 78.81 242 ALA A CA 1
ATOM 1940 C C . ALA A 1 242 ? 41.202 -1.920 -22.716 1.00 78.81 242 ALA A C 1
ATOM 1942 O O . ALA A 1 242 ? 41.638 -2.674 -23.593 1.00 78.81 242 ALA A O 1
ATOM 1943 N N . GLU A 1 243 ? 41.997 -1.332 -21.818 1.00 76.25 243 GLU A N 1
ATOM 1944 C CA . GLU A 1 243 ? 43.455 -1.485 -21.782 1.00 76.25 243 GLU A CA 1
ATOM 1945 C C . GLU A 1 243 ? 43.869 -2.951 -21.616 1.00 76.25 243 GLU A C 1
ATOM 1947 O O . GLU A 1 243 ? 44.717 -3.458 -22.358 1.00 76.25 243 GLU A O 1
ATOM 1952 N N . MET A 1 244 ? 43.215 -3.678 -20.704 1.00 71.75 244 MET A N 1
ATOM 1953 C CA . MET A 1 244 ? 43.436 -5.114 -20.526 1.00 71.75 244 MET A CA 1
ATOM 1954 C C . MET A 1 244 ? 43.128 -5.924 -21.792 1.00 71.75 244 MET A C 1
ATOM 1956 O O . MET A 1 244 ? 43.848 -6.874 -22.123 1.00 71.75 244 MET A O 1
ATOM 1960 N N . CYS A 1 245 ? 42.056 -5.582 -22.510 1.00 69.50 245 CYS A N 1
ATOM 1961 C CA . CYS A 1 245 ? 41.694 -6.255 -23.756 1.00 69.50 245 CYS A CA 1
ATOM 1962 C C . CYS A 1 245 ? 42.727 -6.014 -24.860 1.00 69.50 245 CYS A C 1
ATOM 1964 O O . CYS A 1 245 ? 43.054 -6.946 -25.601 1.00 69.50 245 CYS A O 1
ATOM 1966 N N . ASP A 1 246 ? 43.256 -4.799 -24.968 1.00 74.44 246 ASP A N 1
ATOM 1967 C CA . ASP A 1 246 ? 44.236 -4.452 -25.994 1.00 74.44 246 ASP A CA 1
ATOM 1968 C C . ASP A 1 246 ? 45.624 -5.034 -25.696 1.00 74.44 246 ASP A C 1
ATOM 1970 O O . ASP A 1 246 ? 46.253 -5.592 -26.600 1.00 74.44 246 ASP A O 1
ATOM 1974 N N . GLN A 1 247 ? 46.043 -5.073 -24.426 1.00 69.44 247 GLN A N 1
ATOM 1975 C CA . GLN A 1 247 ? 47.233 -5.824 -24.001 1.00 69.44 247 GLN A CA 1
ATOM 1976 C C . GLN A 1 247 ? 47.117 -7.315 -24.346 1.00 69.44 247 GLN A C 1
ATOM 1978 O O . GLN A 1 247 ? 48.060 -7.929 -24.849 1.00 69.44 247 GLN A O 1
ATOM 1983 N N . LYS A 1 248 ? 45.940 -7.916 -24.134 1.00 68.19 248 LYS A N 1
ATOM 1984 C CA . LYS A 1 248 ? 45.700 -9.329 -24.459 1.00 68.19 248 LYS A CA 1
ATOM 1985 C C . LYS A 1 248 ? 45.759 -9.605 -25.964 1.00 68.19 248 LYS A C 1
ATOM 1987 O O . LYS A 1 248 ? 46.233 -10.670 -26.353 1.00 68.19 248 LYS A O 1
ATOM 1992 N N . LYS A 1 249 ? 45.312 -8.666 -26.809 1.00 68.56 249 LYS A N 1
ATOM 1993 C CA . LYS A 1 249 ? 45.430 -8.772 -28.275 1.00 68.56 249 LYS A CA 1
ATOM 1994 C C . LYS A 1 249 ? 46.881 -8.663 -28.740 1.00 68.56 249 LYS A C 1
ATOM 1996 O O . LYS A 1 249 ? 47.274 -9.474 -29.573 1.00 68.56 249 LYS A O 1
ATOM 2001 N N . MET A 1 250 ? 47.667 -7.733 -28.187 1.00 65.06 250 MET A N 1
ATOM 2002 C CA . MET A 1 250 ? 49.096 -7.612 -28.516 1.00 65.06 250 MET A CA 1
ATOM 2003 C C . MET A 1 250 ? 49.881 -8.868 -28.120 1.00 65.06 250 MET A C 1
ATOM 2005 O O . MET A 1 250 ? 50.592 -9.442 -28.939 1.00 65.06 250 MET A O 1
ATOM 2009 N N . ASN A 1 251 ? 49.634 -9.395 -26.919 1.00 69.12 251 ASN A N 1
ATOM 2010 C CA . ASN A 1 251 ? 50.248 -10.649 -26.474 1.00 69.12 251 ASN A CA 1
ATOM 2011 C C . ASN A 1 251 ? 49.835 -11.857 -27.337 1.00 69.12 251 ASN A C 1
ATOM 2013 O O . ASN A 1 251 ? 50.559 -12.849 -27.411 1.00 69.12 251 ASN A O 1
ATOM 2017 N N . PHE A 1 252 ? 48.663 -11.813 -27.976 1.00 63.94 252 PHE A N 1
ATOM 2018 C CA . PHE A 1 252 ? 48.209 -12.866 -28.884 1.00 63.94 252 PHE A CA 1
ATOM 2019 C C . PHE A 1 252 ? 48.831 -12.741 -30.284 1.00 63.94 252 PHE A C 1
ATOM 2021 O O . PHE A 1 252 ? 49.156 -13.765 -30.877 1.00 63.94 252 PHE A O 1
ATOM 2028 N N . SER A 1 253 ? 49.045 -11.525 -30.805 1.00 63.03 253 SER A N 1
ATOM 2029 C CA . SER A 1 253 ? 49.760 -11.319 -32.077 1.00 63.03 253 SER A CA 1
ATOM 2030 C C . SER A 1 253 ? 51.246 -11.668 -31.980 1.00 63.03 253 SER A C 1
ATOM 2032 O O . SER A 1 253 ? 51.790 -12.252 -32.916 1.00 63.03 253 SER A O 1
ATOM 2034 N N . ASP A 1 254 ? 51.873 -11.404 -30.833 1.00 64.31 254 ASP A N 1
ATOM 2035 C CA . ASP A 1 254 ? 53.289 -11.716 -30.602 1.00 64.31 254 ASP A CA 1
ATOM 2036 C C . ASP A 1 254 ? 53.549 -13.225 -30.443 1.00 64.31 254 ASP A C 1
ATOM 2038 O O . ASP A 1 254 ? 54.648 -13.689 -30.715 1.00 64.31 254 ASP A O 1
ATOM 2042 N N . ASN A 1 255 ? 52.535 -14.018 -30.071 1.00 58.47 255 ASN A N 1
ATOM 2043 C CA . ASN A 1 255 ? 52.634 -15.483 -29.965 1.00 58.47 255 ASN A CA 1
ATOM 2044 C C . ASN A 1 255 ? 52.351 -16.233 -31.285 1.00 58.47 255 ASN A C 1
ATOM 2046 O O . ASN A 1 255 ? 52.412 -17.463 -31.314 1.00 58.47 255 ASN A O 1
ATOM 2050 N N . ILE A 1 256 ? 51.988 -15.522 -32.357 1.00 54.75 256 ILE A N 1
ATOM 2051 C CA . ILE A 1 256 ? 51.680 -16.095 -33.684 1.00 54.75 256 ILE A CA 1
ATOM 2052 C C . ILE A 1 256 ? 52.791 -15.781 -34.709 1.00 54.75 256 ILE A C 1
ATOM 2054 O O . ILE A 1 256 ? 52.755 -16.294 -35.830 1.00 54.75 256 ILE A O 1
ATOM 2058 N N . THR A 1 257 ? 53.796 -14.991 -34.321 1.00 46.03 257 THR A N 1
ATOM 2059 C CA . THR A 1 257 ? 54.986 -14.684 -35.135 1.00 46.03 257 THR A CA 1
ATOM 2060 C C . THR A 1 257 ? 56.157 -15.564 -34.712 1.00 46.03 257 THR A C 1
ATOM 2062 O O . THR A 1 257 ? 56.888 -16.033 -35.612 1.00 46.03 257 THR A O 1
#

pLDDT: mean 86.47, std 10.69, range [46.03, 98.19]

Radius of gyration: 38.86 Å; chains: 1; bounding box: 96×39×97 Å

Secondary structure (DSSP, 8-state):
--HHHHHHHHHTT-GGGHHHHHHHHHHHHHHHHHHHHHH-TT--S--HHHHHHHHHHHHHHHHHH--GGG--HHHHHHHHHHHHHHHHTT-SSHHHHT-GGGG---TT-BSSTTS-SBHHHHS--TTHHHHHHHHHHHHHHHHHHHHHHHHHHTS-HHHHHHHIIIIIS---HHHHHHHTT--HHHHHHHHHHHHHHHHHSTHHHHHHHHHH--TTTT-SHHHHHHH---HHHHHHHHHHHHHHHHHHHHHHHHT--